Protein AF-A0A561SGJ7-F1 (afdb_monomer_lite)

Radius of gyration: 19.23 Å; chains: 1; bounding box: 46×43×52 Å

Secondary structure (DSSP, 8-state):
-HHHH-PPP--B--S--SHHHHHHHHHHHHHHT-PBPSEESSSS--SSGGGSHHHHTT----SEEEEETTS-EEEE-SS-HHHHHHHHHHHHHHTTS-EEEEPPPPPHHHHHHH-EETHHHHHHHHHHHHHHHHHTT-TTS--TTSS-EEEEEEEEEEEEEEPPSSS--EEEEEEEETTT--EEEEEESSSEEEEEETTEEEEETTSEEEEEETTT--EE-GGG--TT-EEEEEEEPPPHHHHT-HHHHTTTSGGGGT-----------

Sequence (269 aa):
MARHTGRKITAVTSFECGGDNGLLPLICAGQLNLPCLDADLAGRAVSRLDQFSLTAEGFPITPMLLILANGATMTIDGGEAHQVEELARAAITSGGGWAAVCFPPLDAGEVRAYALPGTLSRSIDLGSALAQALESRTVGAGVAESDIAVIAHGRIQDVTRHDSVGLSSNTTIFLKDVRTDAVIRIEAGDEYLIVLNDGEVIATVPDLICLVDIRTGQPIETVDARSGTDVALCRMPAHPWWLSSAKRLDFCSPRSYGIDLDPILMRTS

Structure (mmCIF, N/CA/C/O backbone):
data_AF-A0A561SGJ7-F1
#
_entry.id   AF-A0A561SGJ7-F1
#
loop_
_atom_site.group_PDB
_atom_site.id
_atom_site.type_symbol
_atom_site.label_atom_id
_atom_site.label_alt_id
_atom_site.label_comp_id
_atom_site.label_asym_id
_atom_site.label_entity_id
_atom_site.label_seq_id
_atom_site.pdbx_PDB_ins_code
_atom_site.Cartn_x
_atom_site.Cartn_y
_atom_site.Cartn_z
_atom_site.occupancy
_atom_site.B_iso_or_equiv
_atom_site.auth_seq_id
_atom_site.auth_comp_id
_atom_site.auth_asym_id
_atom_site.auth_atom_id
_atom_site.pdbx_PDB_model_num
ATOM 1 N N . MET A 1 1 ? -8.875 6.324 21.290 1.00 89.19 1 MET A N 1
ATOM 2 C CA . MET A 1 1 ? -9.913 5.363 20.865 1.00 89.19 1 MET A CA 1
ATOM 3 C C . MET A 1 1 ? -10.601 4.633 22.022 1.00 89.19 1 MET A C 1
ATOM 5 O O . MET A 1 1 ? -11.787 4.853 22.197 1.00 89.19 1 MET A O 1
ATOM 9 N N . ALA A 1 2 ? -9.904 3.859 22.869 1.00 90.50 2 ALA A N 1
ATOM 10 C CA . ALA A 1 2 ? -10.527 3.082 23.965 1.00 90.50 2 ALA A CA 1
ATOM 11 C C . ALA A 1 2 ? -11.517 3.871 24.853 1.00 90.50 2 ALA A C 1
ATOM 13 O O . ALA A 1 2 ? -12.621 3.413 25.121 1.00 90.50 2 ALA A O 1
ATOM 14 N N . ARG A 1 3 ? -11.146 5.095 25.267 1.00 89.12 3 ARG A N 1
ATOM 15 C CA . ARG A 1 3 ? -12.035 5.988 26.039 1.00 89.12 3 ARG A CA 1
ATOM 16 C C . ARG A 1 3 ? -13.280 6.435 25.265 1.00 89.12 3 ARG A C 1
ATOM 18 O O . ARG A 1 3 ? -14.310 6.648 25.880 1.00 89.12 3 ARG A O 1
ATOM 25 N N . HIS A 1 4 ? -13.161 6.612 23.951 1.00 87.19 4 HIS A N 1
ATOM 26 C CA . HIS A 1 4 ? -14.242 7.094 23.091 1.00 87.19 4 HIS A CA 1
ATOM 27 C C . HIS A 1 4 ? -15.265 5.986 22.810 1.00 87.19 4 HIS A C 1
ATOM 29 O O . HIS A 1 4 ? -16.461 6.229 22.861 1.00 87.19 4 HIS A O 1
ATOM 35 N N . THR A 1 5 ? -14.798 4.755 22.587 1.00 89.50 5 THR A N 1
ATOM 36 C CA . THR A 1 5 ? -15.660 3.607 22.263 1.00 89.50 5 THR A CA 1
ATOM 37 C C . THR A 1 5 ? -16.072 2.780 23.480 1.00 89.50 5 THR A C 1
ATOM 39 O O . THR A 1 5 ? -16.907 1.890 23.361 1.00 89.50 5 THR A O 1
ATOM 42 N N . GLY A 1 6 ? -15.449 2.999 24.642 1.00 92.06 6 GLY A N 1
ATOM 43 C CA . GLY A 1 6 ? -15.637 2.168 25.835 1.00 92.06 6 GLY A CA 1
ATOM 44 C C . GLY A 1 6 ? -15.088 0.741 25.694 1.00 92.06 6 GLY A C 1
ATOM 45 O O . GLY A 1 6 ? -15.294 -0.086 26.582 1.00 92.06 6 GLY A O 1
ATOM 46 N N . ARG A 1 7 ? -14.388 0.428 24.595 1.00 92.25 7 ARG A N 1
ATOM 47 C CA . ARG A 1 7 ? -13.859 -0.912 24.307 1.00 92.25 7 ARG A CA 1
ATOM 48 C C . ARG A 1 7 ? -12.431 -1.056 24.823 1.00 92.25 7 ARG A C 1
ATOM 50 O O . ARG A 1 7 ? -11.584 -0.181 24.630 1.00 92.25 7 ARG A O 1
ATOM 57 N N . LYS A 1 8 ? -12.147 -2.202 25.448 1.00 93.44 8 LYS A N 1
ATOM 58 C CA . LYS A 1 8 ? -10.785 -2.592 25.824 1.00 93.44 8 LYS A CA 1
ATOM 59 C C . LYS A 1 8 ? -10.019 -3.012 24.571 1.00 93.44 8 LYS A C 1
ATOM 61 O O . LYS A 1 8 ? -10.456 -3.907 23.857 1.00 93.44 8 LYS A O 1
ATOM 66 N N . ILE A 1 9 ? -8.869 -2.387 24.344 1.00 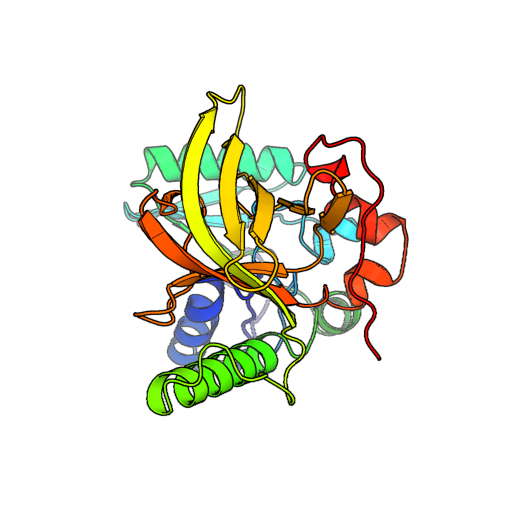95.25 9 ILE A N 1
ATOM 67 C CA . ILE A 1 9 ? -7.959 -2.737 23.250 1.00 95.25 9 ILE A CA 1
ATOM 68 C C . ILE A 1 9 ? -6.998 -3.818 23.745 1.00 95.25 9 ILE A C 1
ATOM 70 O O . ILE A 1 9 ? -6.427 -3.689 24.829 1.00 95.25 9 ILE A O 1
ATOM 74 N N . THR A 1 10 ? -6.859 -4.894 22.974 1.00 96.69 10 THR A N 1
ATOM 75 C CA . THR A 1 10 ? -6.022 -6.056 23.321 1.00 96.69 10 THR A CA 1
ATOM 76 C C . THR A 1 10 ? -4.907 -6.322 22.317 1.00 96.69 10 THR A C 1
ATOM 78 O O . THR A 1 10 ? -4.060 -7.162 22.593 1.00 96.69 10 THR A O 1
ATOM 81 N N . ALA A 1 11 ? -4.908 -5.635 21.174 1.00 96.44 11 ALA A N 1
ATOM 82 C CA . ALA A 1 11 ? -3.886 -5.705 20.136 1.00 96.44 11 ALA A CA 1
ATOM 83 C C . ALA A 1 11 ? -3.902 -4.414 19.303 1.00 96.44 11 ALA A C 1
ATOM 85 O O . ALA A 1 11 ? -4.897 -3.683 19.314 1.00 96.44 11 ALA A O 1
ATOM 86 N N . VAL A 1 12 ? -2.812 -4.153 18.586 1.00 95.69 12 VAL A N 1
ATOM 87 C CA . VAL A 1 12 ? -2.679 -3.067 17.603 1.00 95.69 12 VAL A CA 1
ATOM 88 C C . VAL A 1 12 ? -2.359 -3.693 16.246 1.00 95.69 12 VAL A C 1
ATOM 90 O O . VAL A 1 12 ? -1.769 -4.764 16.188 1.00 95.69 12 VAL A O 1
ATOM 93 N N . THR A 1 13 ? -2.774 -3.066 15.154 1.00 94.25 13 THR A N 1
ATOM 94 C CA . THR A 1 13 ? -2.487 -3.520 13.788 1.00 94.25 13 THR A CA 1
ATOM 95 C C . THR A 1 13 ? -2.326 -2.299 12.899 1.00 94.25 13 THR A C 1
ATOM 97 O O . THR A 1 13 ? -2.819 -1.223 13.258 1.00 94.25 13 THR A O 1
ATOM 100 N N . SER A 1 14 ? -1.647 -2.448 11.765 1.00 92.88 14 SER A N 1
ATOM 101 C CA . SER A 1 14 ? -1.629 -1.381 10.769 1.00 92.88 14 SER A CA 1
ATOM 102 C C . SER A 1 14 ? -2.910 -1.350 9.943 1.00 92.88 14 SER A C 1
ATOM 104 O O . SER A 1 14 ? -3.607 -2.356 9.834 1.00 92.88 14 SER A O 1
ATOM 106 N N . PHE A 1 15 ? -3.203 -0.207 9.328 1.00 92.75 15 PHE A N 1
ATOM 107 C CA . PHE A 1 15 ? -4.145 -0.152 8.210 1.00 92.75 15 PHE A CA 1
ATOM 108 C C . PHE A 1 15 ? -3.457 -0.456 6.868 1.00 92.75 15 PHE A C 1
ATOM 110 O O . PHE A 1 15 ? -4.095 -1.031 5.993 1.00 92.75 15 PHE A O 1
ATOM 117 N N . GLU A 1 16 ? -2.154 -0.191 6.733 1.00 92.38 16 GLU A N 1
ATOM 118 C CA . GLU A 1 16 ? -1.339 -0.558 5.564 1.00 92.38 16 GLU A CA 1
ATOM 119 C C . GLU A 1 16 ? 0.129 -0.847 5.935 1.00 92.38 16 GLU A C 1
ATOM 121 O O . GLU A 1 16 ? 0.629 -0.384 6.960 1.00 92.38 16 GLU A O 1
ATOM 126 N N . CYS A 1 17 ? 0.869 -1.562 5.090 1.00 86.00 17 CYS A N 1
ATOM 127 C CA . CYS A 1 17 ? 2.264 -1.928 5.362 1.00 86.00 17 CYS A CA 1
ATOM 128 C C . CYS A 1 17 ? 3.321 -0.952 4.798 1.00 86.00 17 CYS A C 1
ATOM 130 O O . CYS A 1 17 ? 4.500 -1.308 4.755 1.00 86.00 17 CYS A O 1
ATOM 132 N N . GLY A 1 18 ? 2.931 0.241 4.335 1.00 84.75 18 GLY A N 1
ATOM 133 C CA . GLY A 1 18 ? 3.826 1.223 3.706 1.00 84.75 18 GLY A CA 1
ATOM 134 C C . GLY A 1 18 ? 4.475 2.201 4.693 1.00 84.75 18 GLY A C 1
ATOM 135 O O . GLY A 1 18 ? 3.807 2.704 5.593 1.00 84.75 18 GLY A O 1
ATOM 136 N N . GLY A 1 19 ? 5.771 2.487 4.516 1.00 85.94 19 GLY A N 1
ATOM 137 C CA . GLY A 1 19 ? 6.493 3.570 5.203 1.00 85.94 19 GLY A CA 1
ATOM 138 C C . GLY A 1 19 ? 6.224 3.684 6.711 1.00 85.94 19 GLY A C 1
ATOM 139 O O . GLY A 1 19 ? 6.253 2.694 7.449 1.00 85.94 19 GLY A O 1
ATOM 140 N N . ASP A 1 20 ? 5.936 4.906 7.166 1.00 88.88 20 ASP A N 1
ATOM 141 C CA . ASP A 1 20 ? 5.624 5.199 8.570 1.00 88.88 20 ASP A CA 1
ATOM 142 C C . ASP A 1 20 ? 4.356 4.485 9.056 1.00 88.88 20 ASP A C 1
ATOM 144 O O . ASP A 1 20 ? 4.280 4.093 10.223 1.00 88.88 20 ASP A O 1
ATOM 148 N N . ASN A 1 21 ? 3.381 4.254 8.174 1.00 90.94 21 ASN A N 1
ATOM 149 C CA . ASN A 1 21 ? 2.133 3.582 8.531 1.00 90.94 21 ASN A CA 1
ATOM 150 C C . ASN A 1 21 ? 2.379 2.125 8.937 1.00 90.94 21 ASN A C 1
ATOM 152 O O . ASN A 1 21 ? 1.759 1.657 9.887 1.00 90.94 21 ASN A O 1
ATOM 156 N N . GLY A 1 22 ? 3.345 1.439 8.319 1.00 90.31 22 GLY A N 1
ATOM 157 C CA . GLY A 1 22 ? 3.768 0.101 8.744 1.00 90.31 22 GLY A CA 1
ATOM 158 C C . GLY A 1 22 ? 4.535 0.081 10.076 1.00 90.31 22 GLY A C 1
ATOM 159 O O . GLY A 1 22 ? 4.421 -0.875 10.846 1.00 90.31 22 GLY A O 1
ATOM 160 N N . LEU A 1 23 ? 5.298 1.136 10.385 1.00 91.88 23 LEU A N 1
ATOM 161 C CA . LEU A 1 23 ? 6.163 1.198 11.574 1.00 91.88 23 LEU A CA 1
ATOM 162 C C . LEU A 1 23 ? 5.445 1.699 12.836 1.00 91.88 23 LEU A C 1
ATOM 164 O O . LEU A 1 23 ? 5.690 1.194 13.936 1.00 91.88 23 LEU A O 1
ATOM 168 N N . LEU A 1 24 ? 4.550 2.680 12.705 1.00 93.44 24 LEU A N 1
ATOM 169 C CA . LEU A 1 24 ? 3.845 3.302 13.832 1.00 93.44 24 LEU A CA 1
ATOM 170 C C . LEU A 1 24 ? 3.076 2.300 14.720 1.00 93.44 24 LEU A C 1
ATOM 172 O O . LEU A 1 24 ? 3.164 2.422 15.947 1.00 93.44 24 LEU A O 1
ATOM 176 N N . PRO A 1 25 ? 2.375 1.282 14.182 1.00 93.81 25 PRO A N 1
ATOM 177 C CA . PRO A 1 25 ? 1.715 0.246 14.974 1.00 93.81 25 PRO A CA 1
ATOM 178 C C . PRO A 1 25 ? 2.670 -0.554 15.859 1.00 93.81 25 PRO A C 1
ATOM 180 O O . PRO A 1 25 ? 2.311 -0.859 16.994 1.00 93.81 25 PRO A O 1
ATOM 183 N N . LEU A 1 26 ? 3.892 -0.844 15.395 1.00 94.44 26 LEU A N 1
ATOM 184 C CA . LEU A 1 26 ? 4.907 -1.557 16.183 1.00 94.44 26 LEU A CA 1
ATOM 185 C C . LEU A 1 26 ? 5.369 -0.715 17.377 1.00 94.44 26 LEU A C 1
ATOM 187 O O . LEU A 1 26 ? 5.459 -1.213 18.502 1.00 94.44 26 LEU A O 1
ATOM 191 N N . ILE A 1 27 ? 5.602 0.580 17.148 1.00 95.06 27 ILE A N 1
ATOM 192 C CA . ILE A 1 27 ? 5.962 1.535 18.204 1.00 95.06 27 ILE A CA 1
ATOM 193 C C . ILE A 1 27 ? 4.810 1.659 19.210 1.00 95.06 27 ILE A C 1
ATOM 195 O O . ILE A 1 27 ? 5.026 1.574 20.421 1.00 95.06 27 ILE A O 1
ATOM 199 N N . CYS A 1 28 ? 3.580 1.813 18.715 1.00 94.62 28 CYS A N 1
ATOM 200 C CA . CYS A 1 28 ? 2.377 1.918 19.535 1.00 94.62 28 CYS A CA 1
ATOM 201 C C . CYS A 1 28 ? 2.160 0.659 20.389 1.00 94.62 28 CYS A C 1
ATOM 203 O O . CYS A 1 28 ? 1.937 0.761 21.596 1.00 94.62 28 CYS A O 1
ATOM 205 N N . ALA A 1 29 ? 2.289 -0.526 19.790 1.00 96.06 29 ALA A N 1
ATOM 206 C CA . ALA A 1 29 ? 2.202 -1.814 20.469 1.00 96.06 29 ALA A CA 1
ATOM 207 C C . ALA A 1 29 ? 3.236 -1.926 21.602 1.00 96.06 29 ALA A C 1
ATOM 209 O O . ALA A 1 29 ? 2.874 -2.258 22.733 1.00 96.06 29 ALA A O 1
ATOM 210 N N . GLY A 1 30 ? 4.494 -1.554 21.336 1.00 97.06 30 GLY A N 1
ATOM 211 C CA . GLY A 1 30 ? 5.559 -1.537 22.341 1.00 97.06 30 GLY A CA 1
ATOM 212 C C . GLY A 1 30 ? 5.277 -0.583 23.506 1.00 97.06 30 GLY A C 1
ATOM 213 O O . GLY A 1 30 ? 5.426 -0.963 24.666 1.00 97.06 30 GLY A O 1
ATOM 214 N N . GLN A 1 31 ? 4.802 0.634 23.224 1.00 96.56 31 GLN A N 1
ATOM 215 C CA . GLN A 1 31 ? 4.457 1.622 24.256 1.00 96.56 31 GLN A CA 1
ATOM 216 C C . GLN A 1 31 ? 3.254 1.206 25.110 1.00 96.56 31 GLN A C 1
ATOM 218 O O . GLN A 1 31 ? 3.213 1.494 26.306 1.00 96.56 31 GLN A O 1
ATOM 223 N N . LEU A 1 32 ? 2.270 0.539 24.505 1.00 95.31 32 LEU A N 1
ATOM 224 C CA . LEU A 1 32 ? 1.068 0.066 25.192 1.00 95.31 32 LEU A CA 1
ATOM 225 C C . LEU A 1 32 ? 1.250 -1.307 25.853 1.00 95.31 32 LEU A C 1
ATOM 227 O O . LEU A 1 32 ? 0.342 -1.755 26.555 1.00 95.31 32 LEU A O 1
ATOM 231 N N . ASN A 1 33 ? 2.395 -1.966 25.642 1.00 96.94 33 ASN A N 1
ATOM 232 C CA . ASN A 1 33 ? 2.635 -3.357 26.023 1.00 96.94 33 ASN A CA 1
ATOM 233 C C . ASN A 1 33 ? 1.523 -4.294 25.507 1.00 96.94 33 ASN A C 1
ATOM 235 O O . ASN A 1 33 ? 0.960 -5.107 26.245 1.00 96.94 33 ASN A O 1
ATOM 239 N N . LEU A 1 34 ? 1.172 -4.125 24.231 1.00 97.50 34 LEU A N 1
ATOM 240 C CA . LEU A 1 34 ? 0.184 -4.920 23.509 1.00 97.50 34 LEU A CA 1
ATOM 241 C C . LEU A 1 34 ? 0.857 -5.669 22.352 1.00 97.50 34 LEU A C 1
ATOM 243 O O . LEU A 1 34 ? 1.867 -5.201 21.832 1.00 97.50 34 LEU A O 1
ATOM 247 N N . PRO A 1 35 ? 0.307 -6.810 21.909 1.00 97.19 35 PRO A N 1
ATOM 248 C CA . PRO A 1 35 ? 0.754 -7.441 20.676 1.00 97.19 35 PRO A CA 1
ATOM 249 C C . PRO A 1 35 ? 0.432 -6.558 19.462 1.00 97.19 35 PRO A C 1
ATOM 251 O O . PRO A 1 35 ? -0.643 -5.952 19.392 1.00 97.19 35 PRO A O 1
ATOM 254 N N . CYS A 1 36 ? 1.349 -6.536 18.494 1.00 96.06 36 CYS A N 1
ATOM 255 C CA . CYS A 1 36 ? 1.068 -6.074 17.138 1.00 96.06 36 CYS A CA 1
ATOM 256 C C . CYS A 1 36 ? 0.643 -7.283 16.296 1.00 96.06 36 CYS A C 1
ATOM 258 O O . CYS A 1 36 ? 1.321 -8.312 16.327 1.00 96.06 36 CYS A O 1
ATOM 260 N N . LEU A 1 37 ? -0.484 -7.194 15.596 1.00 96.12 37 LEU A N 1
ATOM 261 C CA . LEU A 1 37 ? -0.937 -8.255 14.705 1.00 96.12 37 LEU A CA 1
ATOM 262 C C . LEU A 1 37 ? -0.106 -8.245 13.422 1.00 96.12 37 LEU A C 1
ATOM 264 O O . LEU A 1 37 ? 0.133 -7.189 12.846 1.00 96.12 37 LEU A O 1
ATOM 268 N N . ASP A 1 38 ? 0.279 -9.432 12.956 1.00 95.62 38 ASP A N 1
ATOM 269 C CA . ASP A 1 38 ? 0.833 -9.629 11.614 1.00 95.62 38 ASP A CA 1
ATOM 270 C C . ASP A 1 38 ? -0.293 -9.613 10.576 1.00 95.62 38 ASP A C 1
ATOM 272 O O . ASP A 1 38 ? -0.709 -10.646 10.044 1.00 95.62 38 ASP A O 1
ATOM 276 N N . ALA A 1 39 ? -0.863 -8.427 10.394 1.00 95.12 39 ALA A N 1
ATOM 277 C CA . ALA A 1 39 ? -1.892 -8.138 9.420 1.00 95.12 39 ALA A CA 1
ATOM 278 C C . ALA A 1 39 ? -2.007 -6.626 9.195 1.00 95.12 39 ALA A C 1
ATOM 280 O O . ALA A 1 39 ? -1.618 -5.809 10.036 1.00 95.12 39 ALA A O 1
ATOM 281 N N . ASP A 1 40 ? -2.641 -6.252 8.096 1.00 95.56 40 ASP A N 1
ATOM 282 C CA . ASP A 1 40 ? -3.169 -4.907 7.909 1.00 95.56 40 ASP A CA 1
ATOM 283 C C . ASP A 1 40 ? -4.503 -4.954 7.150 1.00 95.56 40 ASP A C 1
ATOM 285 O O . ASP A 1 40 ? -5.156 -6.000 7.102 1.00 95.56 40 ASP A O 1
ATOM 289 N N . LEU A 1 41 ? -4.952 -3.824 6.608 1.00 95.38 41 LEU A N 1
ATOM 290 C CA . LEU A 1 41 ? -6.215 -3.718 5.886 1.00 95.38 41 LEU A CA 1
ATOM 291 C C . LEU A 1 41 ? -6.025 -3.492 4.379 1.00 95.38 41 LEU A C 1
ATOM 293 O O . LEU A 1 41 ? -7.007 -3.247 3.692 1.00 95.38 41 LEU A O 1
ATOM 297 N N . ALA A 1 42 ? -4.810 -3.571 3.839 1.00 94.31 42 ALA A N 1
ATOM 298 C CA . ALA A 1 42 ? -4.531 -3.226 2.442 1.00 94.31 42 ALA A CA 1
ATOM 299 C C . ALA A 1 42 ? -3.567 -4.192 1.733 1.00 94.31 42 ALA A C 1
ATOM 301 O O . ALA A 1 42 ? -3.687 -4.418 0.532 1.00 94.31 42 ALA A O 1
ATOM 302 N N . GLY A 1 43 ? -2.612 -4.798 2.433 1.00 91.56 43 GLY A N 1
ATOM 303 C CA . GLY A 1 43 ? -1.567 -5.668 1.886 1.00 91.56 43 GLY A CA 1
ATOM 304 C C . GLY A 1 43 ? -0.550 -4.952 0.993 1.00 91.56 43 GLY A C 1
ATOM 305 O O . GLY A 1 43 ? 0.301 -5.600 0.378 1.00 91.56 43 GLY A O 1
ATOM 306 N N . ARG A 1 44 ? -0.665 -3.626 0.897 1.00 89.44 44 ARG A N 1
ATOM 307 C CA . ARG A 1 44 ? 0.180 -2.692 0.155 1.00 89.44 44 ARG A CA 1
ATOM 308 C C . ARG A 1 44 ? 0.029 -1.297 0.761 1.00 89.44 44 ARG A C 1
ATOM 310 O O . ARG A 1 44 ? -0.905 -1.079 1.529 1.00 89.44 44 ARG A O 1
ATOM 317 N N . ALA A 1 45 ? 0.916 -0.377 0.391 1.00 88.38 45 ALA A N 1
ATOM 318 C CA . ALA A 1 45 ? 0.612 1.046 0.522 1.00 88.38 45 ALA A CA 1
ATOM 319 C C . ALA A 1 45 ? -0.605 1.386 -0.356 1.00 88.38 45 ALA A C 1
ATOM 321 O O . ALA A 1 45 ? -0.797 0.730 -1.383 1.00 88.38 45 ALA A O 1
ATOM 322 N N . VAL A 1 46 ? -1.430 2.339 0.063 1.00 89.00 46 VAL A N 1
ATOM 323 C CA . VAL A 1 46 ? -2.599 2.833 -0.672 1.00 89.00 46 VAL A CA 1
ATOM 324 C C . VAL A 1 46 ? -2.744 4.341 -0.494 1.00 89.00 46 VAL A C 1
ATOM 326 O O . VAL A 1 46 ? -2.399 4.908 0.542 1.00 89.00 46 VAL A O 1
ATOM 329 N N . SER A 1 47 ? -3.290 5.018 -1.502 1.00 84.12 47 SER A N 1
ATOM 330 C CA . SE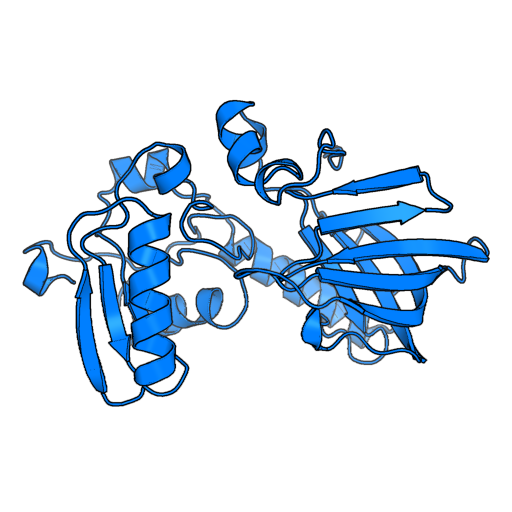R A 1 47 ? -3.422 6.482 -1.475 1.00 84.12 47 SER A CA 1
ATOM 331 C C . SER A 1 47 ? -4.700 6.968 -0.800 1.00 84.12 47 SER A C 1
ATOM 333 O O . SER A 1 47 ? -4.763 8.135 -0.401 1.00 84.12 47 SER A O 1
ATOM 335 N N . ARG A 1 48 ? -5.726 6.111 -0.706 1.00 90.56 48 ARG A N 1
ATOM 336 C CA . ARG A 1 48 ? -7.076 6.508 -0.291 1.00 90.56 48 ARG A CA 1
ATOM 337 C C . ARG A 1 48 ? -7.691 5.579 0.752 1.00 90.56 48 ARG A C 1
ATOM 339 O O . ARG A 1 48 ? -7.461 4.373 0.757 1.00 90.56 48 ARG A O 1
ATOM 346 N N . LEU A 1 49 ? -8.549 6.138 1.603 1.00 92.06 49 LEU A N 1
ATOM 347 C CA . LEU A 1 49 ? -9.214 5.414 2.694 1.00 92.06 49 LEU A CA 1
ATOM 348 C C . LEU A 1 49 ? -10.290 4.422 2.208 1.00 92.06 49 LEU A C 1
ATOM 350 O O . LEU A 1 49 ? -10.689 3.522 2.949 1.00 92.06 49 LEU A O 1
ATOM 354 N N . ASP A 1 50 ? -10.769 4.554 0.969 1.00 91.81 50 ASP A N 1
ATOM 355 C CA . ASP A 1 50 ? -11.669 3.580 0.334 1.00 91.81 50 ASP A CA 1
ATOM 356 C C . ASP A 1 50 ? -10.942 2.303 -0.131 1.00 91.81 50 ASP A C 1
ATOM 358 O O . ASP A 1 50 ? -11.595 1.333 -0.501 1.00 91.81 50 ASP A O 1
ATOM 362 N N . GLN A 1 51 ? -9.607 2.268 -0.061 1.00 93.81 51 GLN A N 1
ATOM 363 C CA . GLN A 1 51 ? -8.773 1.143 -0.498 1.00 93.81 51 GLN A CA 1
ATOM 364 C C . GLN A 1 51 ? -8.367 0.220 0.656 1.00 93.81 51 GLN A C 1
ATOM 366 O O . GLN A 1 51 ? -7.345 -0.464 0.595 1.00 93.81 51 GLN A O 1
ATOM 371 N N . PHE A 1 52 ? -9.180 0.174 1.710 1.00 94.69 52 PHE A N 1
ATOM 372 C CA . PHE A 1 52 ? -9.042 -0.800 2.782 1.00 94.69 52 PHE A CA 1
ATOM 373 C C . PHE A 1 52 ? -10.023 -1.953 2.575 1.00 94.69 52 PHE A C 1
ATOM 375 O O . PHE A 1 52 ? -11.135 -1.792 2.080 1.00 94.69 52 PHE A O 1
ATOM 382 N N . SER A 1 53 ? -9.643 -3.142 3.015 1.00 94.94 53 SER A N 1
ATOM 383 C CA . SER A 1 53 ? -10.476 -4.337 2.966 1.00 94.94 53 SER A CA 1
ATOM 384 C C . SER A 1 53 ? -11.801 -4.153 3.704 1.00 94.94 53 SER A C 1
ATOM 386 O O . SER A 1 53 ? -12.839 -4.633 3.254 1.00 94.94 53 SER A O 1
ATOM 388 N N . LEU A 1 54 ? -11.787 -3.398 4.807 1.00 92.62 54 LEU A N 1
ATOM 389 C CA . LEU A 1 54 ? -12.989 -3.018 5.546 1.00 92.62 54 LEU A CA 1
ATOM 390 C C . LEU A 1 54 ? -13.930 -2.156 4.704 1.00 92.62 54 LEU A C 1
ATOM 392 O O . LEU A 1 54 ? -15.116 -2.470 4.608 1.00 92.62 54 LEU A O 1
ATOM 396 N N . THR A 1 55 ? -13.419 -1.095 4.076 1.00 92.75 55 THR A N 1
ATOM 397 C CA . THR A 1 55 ? -14.244 -0.195 3.260 1.00 92.75 55 THR A CA 1
ATOM 398 C C . THR A 1 55 ? -14.768 -0.896 2.016 1.00 92.75 55 THR A C 1
ATOM 400 O O . THR A 1 55 ? -15.945 -0.746 1.689 1.00 92.75 55 THR A O 1
ATOM 403 N N . ALA A 1 56 ? -13.965 -1.768 1.404 1.00 92.62 56 ALA A N 1
ATOM 404 C CA . ALA A 1 56 ? -14.392 -2.622 0.299 1.00 92.62 56 ALA A CA 1
ATOM 405 C C . ALA A 1 56 ? -15.538 -3.592 0.674 1.00 92.62 56 ALA A C 1
ATOM 407 O O . ALA A 1 56 ? -16.352 -3.982 -0.176 1.00 92.62 56 ALA A O 1
ATOM 408 N N . GLU A 1 57 ? -15.661 -3.945 1.957 1.00 91.69 57 GLU A N 1
ATOM 409 C CA . GLU A 1 57 ? -16.770 -4.737 2.504 1.00 91.69 57 GLU A CA 1
ATOM 410 C C . GLU A 1 57 ? -17.901 -3.898 3.117 1.00 91.69 57 GLU A C 1
ATOM 412 O O . GLU A 1 57 ? -18.863 -4.447 3.653 1.00 91.69 57 GLU A O 1
ATOM 417 N N . GLY A 1 58 ? -17.845 -2.572 2.974 1.00 90.31 58 GLY A N 1
ATOM 418 C CA . GLY A 1 58 ? -18.880 -1.651 3.444 1.00 90.31 58 GLY A CA 1
ATOM 419 C C . GLY A 1 58 ? -18.831 -1.362 4.945 1.00 90.31 58 GLY A C 1
ATOM 420 O O . GLY A 1 58 ? -19.815 -0.872 5.499 1.00 90.31 58 GLY A O 1
ATOM 421 N N . PHE A 1 59 ? -17.715 -1.661 5.615 1.00 90.75 59 PHE A N 1
ATOM 422 C CA . PHE A 1 59 ? -17.519 -1.273 7.009 1.00 90.75 59 PHE A CA 1
ATOM 423 C C . PHE A 1 59 ? -17.159 0.213 7.111 1.00 90.75 59 PHE A C 1
ATOM 425 O O . PHE A 1 59 ? -16.369 0.718 6.307 1.00 90.75 59 PHE A O 1
ATOM 432 N N . PRO A 1 60 ? -17.702 0.924 8.113 1.00 90.12 60 PRO A N 1
ATOM 433 C CA . PRO A 1 60 ? -17.386 2.327 8.319 1.00 90.12 60 PRO A CA 1
ATOM 434 C C . PRO A 1 60 ? -15.948 2.499 8.821 1.00 90.12 60 PRO A C 1
ATOM 436 O O . PRO A 1 60 ? -15.466 1.735 9.658 1.00 90.12 60 PRO A O 1
ATOM 439 N N . ILE A 1 61 ? -15.294 3.577 8.384 1.00 92.62 61 ILE A N 1
ATOM 440 C CA . ILE A 1 61 ? -13.993 4.022 8.921 1.00 92.62 61 ILE A CA 1
ATOM 441 C C . ILE A 1 61 ? -14.140 5.024 10.070 1.00 92.62 61 ILE A C 1
ATOM 443 O O . ILE A 1 61 ? -13.154 5.578 10.550 1.00 92.62 61 ILE A O 1
ATOM 447 N N . THR A 1 62 ? -15.372 5.263 10.520 1.00 94.69 62 THR A N 1
ATOM 448 C CA . THR A 1 62 ? -15.712 6.213 11.582 1.00 94.69 62 THR A CA 1
ATOM 449 C C . THR A 1 62 ? -16.274 5.507 12.820 1.00 94.69 62 THR A C 1
ATOM 451 O O . THR A 1 62 ? -16.957 4.492 12.667 1.00 94.69 62 THR A O 1
ATOM 454 N N . PRO A 1 63 ? -16.032 6.022 14.041 1.00 94.44 63 PRO A N 1
ATOM 455 C CA . PRO A 1 63 ? -15.317 7.260 14.338 1.00 94.44 63 PRO A CA 1
ATOM 456 C C . PRO A 1 63 ? -13.815 7.166 14.037 1.00 94.44 63 PRO A C 1
ATOM 458 O O . PRO A 1 63 ? -13.135 6.236 14.473 1.00 94.44 63 PRO A O 1
ATOM 461 N N . MET A 1 64 ? -13.298 8.157 13.312 1.00 95.88 64 MET A N 1
ATOM 462 C CA . MET A 1 64 ? -11.876 8.318 13.034 1.00 95.88 64 MET A CA 1
ATOM 463 C C . MET A 1 64 ? -11.315 9.386 13.964 1.00 95.88 64 MET A C 1
ATOM 465 O O . MET A 1 64 ? -11.788 10.523 13.983 1.00 95.88 64 MET A O 1
ATOM 469 N N . LEU A 1 65 ? -10.300 9.026 14.745 1.00 95.94 65 LEU A N 1
ATOM 470 C CA . LEU A 1 65 ? -9.610 9.951 15.636 1.00 95.94 65 LEU A CA 1
ATOM 471 C C . LEU A 1 65 ? -8.290 10.386 15.001 1.00 95.94 65 LEU A C 1
ATOM 473 O O . LEU A 1 65 ? -7.501 9.532 14.606 1.00 95.94 65 LEU A O 1
ATOM 477 N N . LEU A 1 66 ? -8.035 11.691 14.961 1.00 95.75 66 LEU A N 1
ATOM 478 C CA . LEU A 1 66 ? -6.788 12.269 14.471 1.00 95.75 66 LEU A CA 1
ATOM 479 C C . LEU A 1 66 ? -6.118 13.083 15.571 1.00 95.75 66 LEU A C 1
ATOM 481 O O . LEU A 1 66 ? -6.781 13.847 16.274 1.00 95.75 66 LEU A O 1
ATOM 485 N N . ILE A 1 67 ? -4.801 12.956 15.684 1.00 95.62 67 ILE A N 1
ATOM 486 C CA . ILE A 1 67 ? -3.955 13.835 16.490 1.00 95.62 67 ILE A CA 1
ATOM 487 C C . ILE A 1 67 ? -3.011 14.547 15.528 1.00 95.62 67 ILE A C 1
ATOM 489 O O . ILE A 1 67 ? -2.140 13.917 14.932 1.00 95.62 67 ILE A O 1
ATOM 493 N N . LEU A 1 68 ? -3.226 15.848 15.357 1.00 96.81 68 LEU A N 1
ATOM 494 C CA . LEU A 1 68 ? -2.467 16.711 14.456 1.00 96.81 68 LEU A CA 1
ATOM 495 C C . LEU A 1 68 ? -1.081 17.027 15.038 1.00 96.81 68 LEU A C 1
ATOM 497 O O . LEU A 1 68 ? -0.891 17.015 16.256 1.00 96.81 68 LEU A O 1
ATOM 501 N N . ALA A 1 69 ? -0.130 17.382 14.173 1.00 94.94 69 ALA A N 1
ATOM 502 C CA . ALA A 1 69 ? 1.237 17.753 14.555 1.00 94.94 69 ALA A CA 1
ATOM 503 C C . ALA A 1 69 ? 1.310 18.874 15.609 1.00 94.94 69 ALA A C 1
ATOM 505 O O . ALA A 1 69 ? 2.176 18.868 16.481 1.00 94.94 69 ALA A O 1
ATOM 506 N N . ASN A 1 70 ? 0.380 19.829 15.552 1.00 94.69 70 ASN A N 1
ATOM 507 C CA . ASN A 1 70 ? 0.263 20.919 16.522 1.00 94.69 70 ASN A CA 1
ATOM 508 C C . ASN A 1 70 ? -0.366 20.503 17.874 1.00 94.69 70 ASN A C 1
ATOM 510 O O . ASN A 1 70 ? -0.585 21.355 18.735 1.00 94.69 70 ASN A O 1
ATOM 514 N N . GLY A 1 71 ? -0.680 19.217 18.059 1.00 94.12 71 GLY A N 1
ATOM 515 C CA . GLY A 1 71 ? -1.263 18.646 19.273 1.00 94.12 71 GLY A CA 1
ATOM 516 C C . GLY A 1 71 ? -2.793 18.681 19.338 1.00 94.12 71 GLY A C 1
ATOM 517 O O . GLY A 1 71 ? -3.373 18.117 20.269 1.00 94.12 71 GLY A O 1
ATOM 518 N N . ALA A 1 72 ? -3.475 19.307 18.373 1.00 94.88 72 ALA A N 1
ATOM 519 C CA . ALA A 1 72 ? -4.932 19.301 18.331 1.00 94.88 72 ALA A CA 1
ATOM 520 C C . ALA A 1 72 ? -5.466 17.888 18.051 1.00 94.88 72 ALA A C 1
ATOM 522 O O . ALA A 1 72 ? -4.947 17.157 17.211 1.00 94.88 72 ALA A O 1
ATOM 523 N N . THR A 1 73 ? -6.527 17.503 18.760 1.00 94.81 73 THR A N 1
ATOM 524 C CA . THR A 1 73 ? -7.220 16.227 18.547 1.00 94.81 73 THR A CA 1
ATOM 525 C C . THR A 1 73 ? -8.566 16.485 17.886 1.00 94.81 73 THR A C 1
ATOM 527 O O . THR A 1 73 ? -9.334 17.320 18.361 1.00 94.81 73 THR A O 1
ATOM 530 N N . MET A 1 74 ? -8.867 15.743 16.826 1.00 94.88 74 MET A N 1
ATOM 531 C CA . MET A 1 74 ? -10.137 15.795 16.108 1.00 94.88 74 MET A CA 1
ATOM 532 C C . MET A 1 74 ? -10.768 14.402 16.069 1.00 94.88 74 MET A C 1
ATOM 534 O O . MET A 1 74 ? -10.073 13.389 16.059 1.00 94.88 74 MET A O 1
ATOM 538 N N . THR A 1 75 ? -12.096 14.342 16.077 1.00 96.00 75 THR A N 1
ATOM 539 C CA . THR A 1 75 ? -12.852 13.112 15.815 1.00 96.00 75 THR A CA 1
ATOM 540 C C . THR A 1 75 ? -13.826 13.388 14.685 1.00 96.00 75 THR A C 1
ATOM 542 O O . THR A 1 75 ? -14.570 14.363 14.758 1.00 96.00 75 THR A O 1
ATOM 545 N N . ILE A 1 76 ? -13.799 12.549 13.655 1.00 96.00 76 ILE A N 1
ATOM 546 C CA . ILE A 1 76 ? -14.778 12.546 12.569 1.00 96.00 76 ILE A CA 1
ATOM 547 C C . ILE A 1 76 ? -15.677 11.336 12.794 1.00 96.00 76 ILE A C 1
ATOM 549 O O . ILE A 1 76 ? -15.179 10.213 12.863 1.00 96.00 76 ILE A O 1
ATOM 553 N N . ASP A 1 77 ? -16.978 11.564 12.951 1.00 94.69 77 ASP A N 1
ATOM 554 C CA . ASP A 1 77 ? -17.962 10.519 13.230 1.00 94.69 77 ASP A CA 1
ATOM 555 C C . ASP A 1 77 ? -19.090 10.569 12.191 1.00 94.69 77 ASP A C 1
ATOM 557 O O . ASP A 1 77 ? -19.792 11.576 12.076 1.00 94.69 77 ASP A O 1
ATOM 561 N N . GLY A 1 78 ? -19.221 9.496 11.409 1.00 92.75 78 GLY A N 1
ATOM 562 C CA . GLY A 1 78 ? -20.073 9.418 10.224 1.00 92.75 78 GLY A CA 1
ATOM 563 C C . GLY A 1 78 ? -19.451 9.996 8.945 1.00 92.75 78 GLY A C 1
ATOM 564 O O . GLY A 1 78 ? -18.420 10.669 8.964 1.00 92.75 78 GLY A O 1
ATOM 565 N N . GLY A 1 79 ? -20.125 9.731 7.824 1.00 92.81 79 GLY A N 1
ATOM 566 C CA . GLY A 1 79 ? -19.681 10.100 6.478 1.00 92.81 79 GLY A CA 1
ATOM 567 C C . GLY A 1 79 ? -19.081 8.926 5.706 1.00 92.81 79 GLY A C 1
ATOM 568 O O . GLY A 1 79 ? -18.616 7.943 6.283 1.00 92.81 79 GLY A O 1
ATOM 569 N N . GLU A 1 80 ? -19.109 9.042 4.383 1.00 92.25 80 GLU A N 1
ATOM 570 C CA . GLU A 1 80 ? -18.472 8.082 3.481 1.00 92.25 80 GLU A CA 1
ATOM 571 C C . GLU A 1 80 ? -16.947 8.262 3.483 1.00 92.25 80 GLU A C 1
ATOM 573 O O . GLU A 1 80 ? -16.443 9.352 3.766 1.00 92.25 80 GLU A O 1
ATOM 578 N N . ALA A 1 81 ? -16.201 7.215 3.112 1.00 92.75 81 ALA A N 1
ATOM 579 C CA . ALA A 1 81 ? -14.736 7.206 3.201 1.00 92.75 81 ALA A CA 1
ATOM 580 C C . ALA A 1 81 ? -14.068 8.418 2.521 1.00 92.75 81 ALA A C 1
ATOM 582 O O . ALA A 1 81 ? -13.181 9.036 3.107 1.00 92.75 81 ALA A O 1
ATOM 583 N N . HIS A 1 82 ? -14.550 8.815 1.337 1.00 91.81 82 HIS A N 1
ATOM 584 C CA . HIS A 1 82 ? -14.035 9.981 0.611 1.00 91.81 82 HIS A CA 1
ATOM 585 C C . HIS A 1 82 ? -14.270 11.306 1.358 1.00 91.81 82 HIS A C 1
ATOM 587 O O . HIS A 1 82 ? -13.380 12.147 1.416 1.00 91.81 82 HIS A O 1
ATOM 593 N N . GLN A 1 83 ? -15.434 11.483 1.992 1.00 94.81 83 GLN A N 1
ATOM 594 C CA . GLN A 1 83 ? -15.766 12.703 2.742 1.00 94.81 83 GLN A CA 1
ATOM 595 C C . GLN A 1 83 ? -14.911 12.811 4.004 1.00 94.81 83 GLN A C 1
ATOM 597 O O . GLN A 1 83 ? -14.413 13.881 4.355 1.00 94.81 83 GLN A O 1
ATOM 602 N N . VAL A 1 84 ? -14.737 11.680 4.689 1.00 96.06 84 VAL A N 1
ATOM 603 C CA . VAL A 1 84 ? -13.889 11.569 5.878 1.00 96.06 84 VAL A CA 1
ATOM 604 C C . VAL A 1 84 ? -12.433 11.871 5.519 1.00 96.06 84 VAL A C 1
ATOM 606 O O . VAL A 1 84 ? -11.762 12.591 6.259 1.00 96.06 84 VAL A O 1
ATOM 609 N N . GLU A 1 85 ? -11.960 11.379 4.373 1.00 94.81 85 GLU A N 1
ATOM 610 C CA . GLU A 1 85 ? -10.623 11.670 3.859 1.00 94.81 85 GLU A CA 1
ATOM 611 C C . GLU A 1 85 ? -10.432 13.158 3.536 1.00 94.81 85 GLU A C 1
ATOM 613 O O . GLU A 1 85 ? -9.455 13.756 3.987 1.00 94.81 85 GLU A O 1
ATOM 618 N N . GLU A 1 86 ? -11.363 13.782 2.811 1.00 94.81 86 GLU A N 1
ATOM 619 C CA . GLU A 1 86 ? -11.299 15.211 2.478 1.00 94.81 86 GLU A CA 1
ATOM 620 C C . GLU A 1 86 ? -11.199 16.085 3.739 1.00 94.81 86 GLU A C 1
ATOM 622 O O . GLU A 1 86 ? -10.334 16.963 3.838 1.00 94.81 86 GLU A O 1
ATOM 627 N N . LEU A 1 87 ? -12.034 15.802 4.745 1.00 96.00 87 LEU A N 1
ATOM 628 C CA . LEU A 1 87 ? -12.011 16.499 6.033 1.00 96.00 87 LEU A CA 1
ATOM 629 C C . LEU A 1 87 ? -10.696 16.270 6.791 1.00 96.00 87 LEU A C 1
ATOM 631 O O . LEU A 1 87 ? -10.126 17.211 7.351 1.00 96.00 87 LEU A O 1
ATOM 635 N N . ALA A 1 88 ? -10.197 15.033 6.804 1.00 95.94 88 ALA A N 1
ATOM 636 C CA . ALA A 1 88 ? -8.929 14.688 7.432 1.00 95.94 88 ALA A CA 1
ATOM 637 C C . ALA A 1 88 ? -7.752 15.421 6.790 1.00 95.94 88 ALA A C 1
ATOM 639 O O . ALA A 1 88 ? -6.956 16.032 7.503 1.00 95.94 88 ALA A O 1
ATOM 640 N N . ARG A 1 89 ? -7.663 15.416 5.456 1.00 94.38 89 ARG A N 1
ATOM 641 C CA . ARG A 1 89 ? -6.597 16.101 4.712 1.00 94.38 89 ARG A CA 1
ATOM 642 C C . ARG A 1 89 ? -6.618 17.603 4.976 1.00 94.38 89 ARG A C 1
ATOM 644 O O . ARG A 1 89 ? -5.577 18.165 5.307 1.00 94.38 89 ARG A O 1
ATOM 651 N N . ALA A 1 90 ? -7.791 18.238 4.943 1.00 94.75 90 ALA A N 1
ATOM 652 C CA . ALA A 1 90 ? -7.926 19.662 5.257 1.00 94.75 90 ALA A CA 1
ATOM 653 C C . ALA A 1 90 ? -7.421 20.005 6.675 1.00 94.75 90 ALA A C 1
ATOM 655 O O . ALA A 1 90 ? -6.719 21.005 6.880 1.00 94.75 90 ALA A O 1
ATOM 656 N N . ALA A 1 91 ? -7.737 19.153 7.655 1.00 95.44 91 ALA A N 1
ATOM 657 C CA . ALA A 1 91 ? -7.256 19.304 9.023 1.00 95.44 91 ALA A CA 1
ATOM 658 C C . ALA A 1 91 ? -5.741 19.077 9.144 1.00 95.44 91 ALA A C 1
ATOM 660 O O . ALA A 1 91 ? -5.075 19.839 9.840 1.00 95.44 91 ALA A O 1
ATOM 661 N N . ILE A 1 92 ? -5.182 18.084 8.445 1.00 95.62 92 ILE A N 1
ATOM 662 C CA . ILE A 1 92 ? -3.741 17.789 8.420 1.00 95.62 92 ILE A CA 1
ATOM 663 C C . ILE A 1 92 ? -2.952 18.962 7.835 1.00 95.62 92 ILE A C 1
ATOM 665 O O . ILE A 1 92 ? -1.988 19.422 8.452 1.00 95.62 92 ILE A O 1
ATOM 669 N N . THR A 1 93 ? -3.382 19.497 6.690 1.00 94.31 93 THR A N 1
ATOM 670 C CA . THR A 1 93 ? -2.736 20.649 6.046 1.00 94.31 93 THR A CA 1
ATOM 671 C C . THR A 1 93 ? -2.710 21.859 6.977 1.00 94.31 93 THR A C 1
ATOM 673 O O . THR A 1 93 ? -1.674 22.500 7.137 1.00 94.31 93 THR A O 1
ATOM 676 N N . SER A 1 94 ? -3.824 22.134 7.656 1.00 92.81 94 SER A N 1
ATOM 677 C CA . SER A 1 94 ? -3.925 23.244 8.614 1.00 92.81 94 SER A CA 1
ATOM 678 C C . SER A 1 94 ? -3.196 22.961 9.938 1.00 92.81 94 SER A C 1
ATOM 680 O O . SER A 1 94 ? -2.826 23.879 10.668 1.00 92.81 94 SER A O 1
ATOM 682 N N . GLY A 1 95 ? -3.014 21.682 10.264 1.00 92.50 95 GLY A N 1
ATOM 683 C CA . GLY A 1 95 ? -2.546 21.164 11.547 1.00 92.50 95 GLY A CA 1
ATOM 684 C C . GLY A 1 95 ? -1.042 20.949 11.669 1.00 92.50 95 GLY A C 1
ATOM 685 O O . GLY A 1 95 ? -0.601 20.471 12.714 1.00 92.50 95 GLY A O 1
ATOM 686 N N . GLY A 1 96 ? -0.266 21.287 10.635 1.00 91.25 96 GLY A N 1
ATOM 687 C CA . GLY A 1 96 ? 1.192 21.127 10.612 1.00 91.25 96 GLY A CA 1
ATOM 688 C C . GLY A 1 96 ? 1.707 20.002 9.709 1.00 91.25 96 GLY A C 1
ATOM 689 O O . GLY A 1 96 ? 2.848 19.580 9.868 1.00 91.25 96 GLY A O 1
ATOM 690 N N . GLY A 1 97 ? 0.892 19.525 8.763 1.00 92.19 97 GLY A N 1
ATOM 691 C CA . GLY A 1 97 ? 1.335 18.691 7.640 1.00 92.19 97 GLY A CA 1
ATOM 692 C C . GLY A 1 97 ? 1.348 17.183 7.889 1.00 92.19 97 GLY A C 1
ATOM 693 O O . GLY A 1 97 ? 1.511 16.432 6.935 1.00 92.19 97 GLY A O 1
ATOM 694 N N . TRP A 1 98 ? 1.125 16.724 9.122 1.00 93.38 98 TRP A N 1
ATOM 695 C CA . TRP A 1 98 ? 0.955 15.300 9.426 1.00 93.38 98 TRP A CA 1
ATOM 696 C C . TRP A 1 98 ? 0.001 15.080 10.610 1.00 93.38 98 TRP A C 1
ATOM 698 O O . TRP A 1 98 ? -0.281 16.004 11.384 1.00 93.38 98 TRP A O 1
ATOM 708 N N . ALA A 1 99 ? -0.499 13.850 10.747 1.00 95.19 99 ALA A N 1
ATOM 709 C CA . ALA A 1 99 ? -1.297 13.423 11.890 1.00 95.19 99 ALA A CA 1
ATOM 710 C C . ALA A 1 99 ? -1.144 11.927 12.174 1.00 95.19 99 ALA A C 1
ATOM 712 O O . ALA A 1 99 ? -0.986 11.128 11.256 1.00 95.19 99 ALA A O 1
ATOM 713 N N . ALA A 1 100 ? -1.274 11.549 13.444 1.00 94.44 100 ALA A N 1
ATOM 714 C CA . ALA A 1 100 ? -1.528 10.164 13.822 1.00 94.44 100 ALA A CA 1
ATOM 715 C C . ALA A 1 100 ? -3.034 9.889 13.745 1.00 94.44 100 ALA A C 1
ATOM 717 O O . ALA A 1 100 ? -3.832 10.654 14.296 1.00 94.44 100 ALA A O 1
ATOM 718 N N . VAL A 1 101 ? -3.422 8.793 13.093 1.00 94.38 101 VAL A N 1
ATOM 719 C CA . VAL A 1 101 ? -4.827 8.431 12.866 1.00 94.38 101 VAL A CA 1
ATOM 720 C C . VAL A 1 101 ? -5.145 7.092 13.522 1.00 94.38 101 VAL A C 1
ATOM 722 O O . VAL A 1 101 ? -4.312 6.192 13.587 1.00 94.38 101 VAL A O 1
ATOM 725 N N . CYS A 1 102 ? -6.362 6.961 14.042 1.00 93.69 102 CYS A N 1
ATOM 726 C CA . CYS A 1 102 ? -6.883 5.718 14.588 1.00 93.69 102 CYS A CA 1
ATOM 727 C C . CYS A 1 102 ? -8.322 5.502 14.116 1.00 93.69 102 CYS A C 1
ATOM 729 O O . CYS A 1 102 ? -9.183 6.362 14.318 1.00 93.69 102 CYS A O 1
ATOM 731 N N . PHE A 1 103 ? -8.558 4.337 13.520 1.00 93.75 103 PHE A N 1
ATOM 732 C CA . PHE A 1 103 ? -9.855 3.874 13.031 1.00 93.75 103 PHE A CA 1
ATOM 733 C C . PHE A 1 103 ? -10.646 3.134 14.124 1.00 93.75 103 PHE A C 1
ATOM 735 O O . PHE A 1 103 ? -10.090 2.827 15.191 1.00 93.75 103 PHE A O 1
ATOM 742 N N . PRO A 1 104 ? -11.940 2.844 13.896 1.00 93.12 104 PRO A N 1
ATOM 743 C CA . PRO A 1 104 ? -12.758 2.088 14.831 1.00 93.12 104 PRO A CA 1
ATOM 744 C C . PRO A 1 104 ? -12.095 0.766 15.233 1.00 93.12 104 PRO A C 1
ATOM 746 O O . PRO A 1 104 ? -11.523 0.076 14.389 1.00 93.12 104 PRO A O 1
ATOM 749 N N . PRO A 1 105 ? -12.153 0.385 16.520 1.00 93.69 105 PRO A N 1
ATOM 750 C CA . PRO A 1 105 ? -11.617 -0.893 16.951 1.00 93.69 105 PRO A CA 1
ATOM 751 C C . PRO A 1 105 ? -12.446 -2.033 16.359 1.00 93.69 105 PRO A C 1
ATOM 753 O O . PRO A 1 105 ? -13.675 -2.002 16.413 1.00 93.69 105 PRO A O 1
ATOM 756 N N . LEU A 1 106 ? -11.761 -3.068 15.890 1.00 93.56 106 LEU A N 1
ATOM 757 C CA . LEU A 1 106 ? -12.375 -4.288 15.380 1.00 93.56 106 LEU A CA 1
ATOM 758 C C . LEU A 1 106 ? -12.471 -5.341 16.489 1.00 93.56 106 LEU A C 1
ATOM 760 O O . LEU A 1 106 ? -11.634 -5.389 17.397 1.00 93.56 106 LEU A O 1
ATOM 764 N N . ASP A 1 107 ? -13.499 -6.182 16.448 1.00 93.62 107 ASP A N 1
ATOM 765 C CA . ASP A 1 107 ? -13.532 -7.425 17.213 1.00 93.62 107 ASP A CA 1
ATOM 766 C C . ASP A 1 107 ? -12.759 -8.556 16.511 1.00 93.62 107 ASP A C 1
ATOM 768 O O . ASP A 1 107 ? -12.312 -8.441 15.371 1.00 93.62 107 ASP A O 1
ATOM 772 N N . ALA A 1 108 ? -12.557 -9.672 17.213 1.00 92.88 108 ALA A N 1
ATOM 773 C CA . ALA A 1 108 ? -11.771 -10.787 16.687 1.00 92.88 108 ALA A CA 1
ATOM 774 C C . ALA A 1 108 ? -12.411 -11.473 15.462 1.00 92.88 108 ALA A C 1
ATOM 776 O O . ALA A 1 108 ? -11.697 -12.084 14.666 1.00 92.88 108 ALA A O 1
ATOM 777 N N . GLY A 1 109 ? -13.739 -11.413 15.326 1.00 93.75 109 GLY A N 1
ATOM 778 C CA . GLY A 1 109 ? -14.464 -11.915 14.163 1.00 93.75 109 GLY A CA 1
ATOM 779 C C . GLY A 1 109 ? -14.254 -11.013 12.951 1.00 93.75 109 GLY A C 1
ATOM 780 O O . GLY A 1 109 ? -13.920 -11.514 11.880 1.00 93.75 109 GLY A O 1
ATOM 781 N N . GLU A 1 110 ? -14.354 -9.698 13.142 1.00 93.56 110 GLU A N 1
ATOM 782 C CA . GLU A 1 110 ? -14.080 -8.682 12.120 1.00 93.56 110 GLU A CA 1
ATOM 783 C C . GLU A 1 110 ? -12.625 -8.753 11.639 1.00 93.56 110 GLU A C 1
ATOM 785 O O . GLU A 1 110 ? -12.377 -8.823 10.438 1.00 93.56 110 GLU A O 1
ATOM 790 N N . VAL A 1 111 ? -11.656 -8.846 12.557 1.00 93.88 111 VAL A N 1
ATOM 791 C CA . VAL A 1 111 ? -10.239 -9.038 12.198 1.00 93.88 111 VAL A CA 1
ATOM 792 C C . VAL A 1 111 ? -10.057 -10.303 11.358 1.00 93.88 111 VAL A C 1
ATOM 794 O O . VAL A 1 111 ? -9.395 -10.264 10.328 1.00 93.88 111 VAL A O 1
ATOM 797 N N . ARG A 1 112 ? -10.668 -11.427 11.754 1.00 91.94 112 ARG A N 1
ATOM 798 C CA . ARG A 1 112 ? -10.562 -12.694 11.010 1.00 91.94 112 ARG A CA 1
ATOM 799 C C . ARG A 1 112 ? -11.184 -12.619 9.615 1.00 91.94 112 ARG A C 1
ATOM 801 O O . ARG A 1 112 ? -10.731 -13.329 8.723 1.00 91.94 112 ARG A O 1
ATOM 808 N N . ALA A 1 113 ? -12.243 -11.834 9.454 1.00 90.06 113 ALA A N 1
ATOM 809 C CA . ALA A 1 113 ? -12.967 -11.722 8.196 1.00 90.06 113 ALA A CA 1
ATOM 810 C C . ALA A 1 113 ? -12.302 -10.746 7.214 1.00 90.06 113 ALA A C 1
ATOM 812 O O . ALA A 1 113 ? -12.342 -10.986 6.005 1.00 90.06 113 ALA A O 1
ATOM 813 N N . TYR A 1 114 ? -11.705 -9.664 7.723 1.00 90.38 114 TYR A N 1
ATOM 814 C CA . TYR A 1 114 ? -11.341 -8.513 6.896 1.00 90.38 114 TYR A CA 1
ATOM 815 C C . TYR A 1 114 ? -9.870 -8.116 6.960 1.00 90.38 114 TYR A C 1
ATOM 817 O O . TYR A 1 114 ? -9.401 -7.495 6.014 1.00 90.38 114 TYR A O 1
ATOM 825 N N . ALA A 1 115 ? -9.116 -8.461 8.005 1.00 94.19 115 ALA A N 1
ATOM 826 C CA . ALA A 1 115 ? -7.684 -8.174 8.006 1.00 94.19 115 ALA A CA 1
ATOM 827 C C . ALA A 1 115 ? -6.947 -9.108 7.033 1.00 94.19 115 ALA A C 1
ATOM 829 O O . ALA A 1 115 ? -7.295 -10.282 6.885 1.00 94.19 115 ALA A O 1
ATOM 830 N N . LEU A 1 116 ? -5.924 -8.580 6.369 1.00 95.50 116 LEU A N 1
ATOM 831 C CA . LEU A 1 116 ? -5.064 -9.302 5.442 1.00 95.50 116 LEU A CA 1
ATOM 832 C C . LEU A 1 116 ? -3.852 -9.807 6.236 1.00 95.50 116 LEU A C 1
ATOM 834 O O . LEU A 1 116 ? -3.030 -8.989 6.641 1.00 95.50 116 LEU A O 1
ATOM 838 N N . PRO A 1 117 ? -3.755 -11.116 6.535 1.00 94.44 117 PRO A N 1
ATOM 839 C CA . PRO A 1 117 ? -2.699 -11.648 7.389 1.00 94.44 117 PRO A CA 1
ATOM 840 C C . PRO A 1 117 ? -1.349 -11.736 6.667 1.00 94.44 117 PRO A C 1
ATOM 842 O O . PRO A 1 117 ? -1.293 -11.892 5.449 1.00 94.44 117 PRO A O 1
ATOM 845 N N . GLY A 1 118 ? -0.261 -11.730 7.436 1.00 92.81 118 GLY A N 1
ATOM 846 C CA . GLY A 1 118 ? 1.093 -11.991 6.938 1.00 92.81 118 GLY A CA 1
ATOM 847 C C . GLY A 1 118 ? 1.782 -10.788 6.297 1.00 92.81 118 GLY A C 1
ATOM 848 O O . GLY A 1 118 ? 2.843 -10.947 5.693 1.00 92.81 118 GLY A O 1
ATOM 849 N N . THR A 1 119 ? 1.199 -9.590 6.377 1.00 93.06 119 THR A N 1
ATOM 850 C CA . THR A 1 119 ? 1.735 -8.409 5.691 1.00 93.06 119 THR A CA 1
ATOM 851 C C . THR A 1 119 ? 2.987 -7.849 6.364 1.00 93.06 119 THR A C 1
ATOM 853 O O . THR A 1 119 ? 3.892 -7.408 5.658 1.00 93.06 119 THR A O 1
ATOM 856 N N . LEU A 1 120 ? 3.109 -7.932 7.698 1.00 92.12 120 LEU A N 1
ATOM 857 C CA . LEU A 1 120 ? 4.330 -7.529 8.404 1.00 92.12 120 LEU A CA 1
ATOM 858 C C . LEU A 1 120 ? 5.454 -8.529 8.150 1.00 92.12 120 LEU A C 1
ATOM 860 O O . LEU A 1 120 ? 6.564 -8.114 7.820 1.00 92.12 120 LEU A O 1
ATOM 864 N N . SER A 1 121 ? 5.165 -9.829 8.258 1.00 91.81 121 SER A N 1
ATOM 865 C CA . SER A 1 121 ? 6.145 -10.878 7.947 1.00 91.81 121 SER A CA 1
ATOM 866 C C . SER A 1 121 ? 6.649 -10.739 6.510 1.00 91.81 121 SER A C 1
ATOM 868 O O . SER A 1 121 ? 7.855 -10.682 6.287 1.00 91.81 121 SER A O 1
ATOM 870 N N . ARG A 1 122 ? 5.742 -10.528 5.545 1.00 89.31 122 ARG A N 1
ATOM 871 C CA . ARG A 1 122 ? 6.108 -10.271 4.147 1.00 89.31 122 ARG A CA 1
ATOM 872 C C . ARG A 1 122 ? 7.010 -9.044 3.992 1.00 89.31 122 ARG A C 1
ATOM 874 O O . ARG A 1 122 ? 7.998 -9.119 3.270 1.00 89.31 122 ARG A O 1
ATOM 881 N N . SER A 1 123 ? 6.718 -7.927 4.661 1.00 88.25 123 SER A N 1
ATOM 882 C CA . SER A 1 123 ? 7.588 -6.741 4.618 1.00 88.25 123 SER A CA 1
ATOM 883 C C . SER A 1 123 ? 8.980 -7.005 5.201 1.00 88.25 123 SER A C 1
ATOM 885 O O . SER A 1 123 ? 9.971 -6.511 4.661 1.00 88.25 123 SER A O 1
ATOM 887 N N . ILE A 1 124 ? 9.077 -7.806 6.268 1.00 88.69 124 ILE A N 1
ATOM 888 C CA . ILE A 1 124 ? 10.358 -8.212 6.870 1.00 88.69 124 ILE A CA 1
ATOM 889 C C . ILE A 1 124 ? 11.153 -9.096 5.903 1.00 88.69 124 ILE A C 1
ATOM 891 O O . ILE A 1 124 ? 12.351 -8.865 5.714 1.00 88.69 124 ILE A O 1
ATOM 895 N N . ASP A 1 125 ? 10.494 -10.066 5.270 1.00 87.00 125 ASP A N 1
ATOM 896 C CA . ASP A 1 125 ? 11.121 -10.990 4.324 1.00 87.00 125 ASP A CA 1
ATOM 897 C C . ASP A 1 125 ? 11.646 -10.240 3.093 1.00 87.00 125 ASP A C 1
ATOM 899 O O . ASP A 1 125 ? 12.809 -10.395 2.715 1.00 87.00 125 ASP A O 1
ATOM 903 N N . LEU A 1 126 ? 10.829 -9.345 2.521 1.00 82.62 126 LEU A N 1
ATOM 904 C CA . LEU A 1 126 ? 11.212 -8.497 1.388 1.00 82.62 126 LEU A CA 1
ATOM 905 C C . LEU A 1 126 ? 12.387 -7.576 1.738 1.00 82.62 126 LEU A C 1
ATOM 907 O O . LEU A 1 126 ? 13.354 -7.492 0.979 1.00 82.62 126 LEU A O 1
ATOM 911 N N . GLY A 1 127 ? 12.333 -6.909 2.895 1.00 82.69 127 GLY A N 1
ATOM 912 C CA . GLY A 1 127 ? 13.416 -6.044 3.364 1.00 82.69 127 GLY A CA 1
ATOM 913 C C . GLY A 1 127 ? 14.721 -6.812 3.596 1.00 82.69 127 GLY A C 1
ATOM 914 O O . GLY A 1 127 ? 15.794 -6.337 3.224 1.00 82.69 127 GLY A O 1
ATOM 915 N N . SER A 1 128 ? 14.632 -8.027 4.145 1.00 83.38 128 SER A N 1
ATOM 916 C CA . SER A 1 128 ? 15.786 -8.903 4.377 1.00 83.38 128 SER A CA 1
ATOM 917 C C . SER A 1 128 ? 16.410 -9.382 3.066 1.00 83.38 128 SER A C 1
ATOM 919 O O . SER A 1 128 ? 17.630 -9.324 2.910 1.00 83.38 128 SER A O 1
ATOM 921 N N . ALA A 1 129 ? 15.587 -9.803 2.103 1.00 78.12 129 ALA A N 1
ATOM 922 C CA . ALA A 1 129 ? 16.048 -10.213 0.780 1.00 78.12 129 ALA A CA 1
ATOM 923 C C . ALA A 1 129 ? 16.727 -9.055 0.027 1.00 78.12 129 ALA A C 1
ATOM 925 O O . ALA A 1 129 ? 17.793 -9.231 -0.567 1.00 78.12 129 ALA A O 1
ATOM 926 N N . LEU A 1 130 ? 16.155 -7.850 0.105 1.00 75.38 130 LEU A N 1
ATOM 927 C CA . LEU A 1 130 ? 16.735 -6.642 -0.480 1.00 75.38 130 LEU A CA 1
ATOM 928 C C . LEU A 1 130 ? 18.084 -6.288 0.161 1.00 75.38 130 LEU A C 1
ATOM 930 O O . LEU A 1 130 ? 19.049 -6.032 -0.558 1.00 75.38 130 LEU A O 1
ATOM 934 N N . ALA A 1 131 ? 18.185 -6.329 1.492 1.00 76.00 131 ALA A N 1
ATOM 935 C CA . ALA A 1 131 ? 19.441 -6.080 2.200 1.00 76.00 131 ALA A CA 1
ATOM 936 C C . ALA A 1 131 ? 20.551 -7.056 1.764 1.00 76.00 131 ALA A C 1
ATOM 938 O O . ALA A 1 131 ? 21.660 -6.628 1.441 1.00 76.00 131 ALA A O 1
ATOM 939 N N . GLN A 1 132 ? 20.239 -8.351 1.652 1.00 75.12 132 GLN A N 1
ATOM 940 C CA . GLN A 1 132 ? 21.187 -9.372 1.184 1.00 75.12 132 GLN A CA 1
ATOM 941 C C . GLN A 1 132 ? 21.613 -9.160 -0.282 1.00 75.12 132 GLN A C 1
ATOM 943 O O . GLN A 1 132 ? 22.794 -9.300 -0.628 1.00 75.12 132 GLN A O 1
ATOM 948 N N . ALA A 1 133 ? 20.676 -8.788 -1.160 1.00 69.00 133 ALA A N 1
ATOM 949 C CA . ALA A 1 133 ? 20.969 -8.485 -2.563 1.00 69.00 133 ALA A CA 1
ATOM 950 C C . ALA A 1 133 ? 21.899 -7.265 -2.709 1.00 69.00 133 ALA A C 1
ATOM 952 O O . ALA A 1 133 ? 22.788 -7.246 -3.568 1.00 69.00 133 ALA A O 1
ATOM 953 N N . LEU A 1 134 ? 21.736 -6.261 -1.840 1.00 65.94 134 LEU A N 1
ATOM 954 C CA . LEU A 1 134 ? 22.585 -5.070 -1.808 1.00 65.94 134 LEU A CA 1
ATOM 955 C C . LEU A 1 134 ? 23.996 -5.369 -1.312 1.00 65.94 134 LEU A C 1
ATOM 957 O O . LEU A 1 134 ? 24.966 -4.942 -1.943 1.00 65.94 134 LEU A O 1
ATOM 961 N N . GLU A 1 135 ? 24.127 -6.136 -0.229 1.00 67.88 135 GLU A N 1
ATOM 962 C CA . GLU A 1 135 ? 25.428 -6.548 0.311 1.00 67.88 135 GLU A CA 1
ATOM 963 C C . GLU A 1 135 ? 26.250 -7.339 -0.714 1.00 67.88 135 GLU A C 1
ATOM 965 O O . GLU A 1 135 ? 27.457 -7.133 -0.859 1.00 67.88 135 GLU A O 1
ATOM 970 N N . SER A 1 136 ? 25.587 -8.201 -1.484 1.00 66.25 136 SER 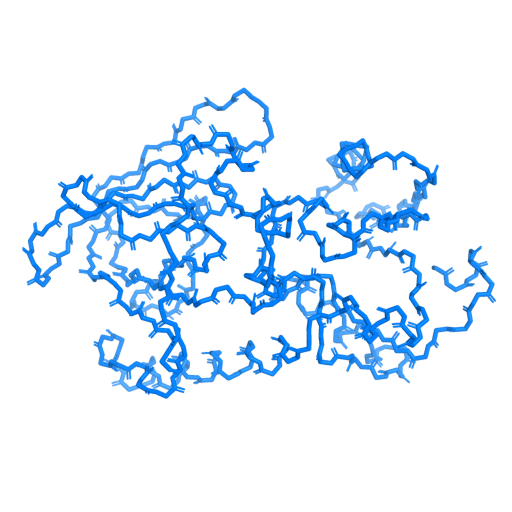A N 1
ATOM 971 C CA . SER A 1 136 ? 26.218 -9.026 -2.517 1.00 66.25 136 SER A CA 1
ATOM 972 C C . SER A 1 136 ? 26.417 -8.313 -3.865 1.00 66.25 136 SER A C 1
ATOM 974 O O . SER A 1 136 ? 27.002 -8.901 -4.775 1.00 66.25 136 SER A O 1
ATOM 976 N N . ARG A 1 137 ? 25.969 -7.052 -4.015 1.00 59.50 137 ARG A N 1
ATOM 977 C CA . ARG A 1 137 ? 25.939 -6.296 -5.290 1.00 59.50 137 ARG A CA 1
ATOM 978 C C . ARG A 1 137 ? 25.257 -7.056 -6.434 1.00 59.50 137 ARG A C 1
ATOM 980 O O . ARG A 1 137 ? 25.587 -6.855 -7.602 1.00 59.50 137 ARG A O 1
ATOM 987 N N . THR A 1 138 ? 24.302 -7.921 -6.107 1.00 56.97 138 THR A N 1
ATOM 988 C CA . THR A 1 138 ? 23.528 -8.702 -7.079 1.00 56.97 138 THR A CA 1
ATOM 989 C C . THR A 1 138 ? 22.136 -8.118 -7.292 1.00 56.97 138 THR A C 1
ATOM 991 O O . THR A 1 138 ? 21.182 -8.842 -7.565 1.00 56.97 138 THR A O 1
ATOM 994 N N . VAL A 1 139 ? 22.007 -6.788 -7.233 1.00 52.72 139 VAL A N 1
ATOM 995 C CA . VAL A 1 139 ? 20.782 -6.085 -7.636 1.00 52.72 139 VAL A CA 1
ATOM 996 C C . VAL A 1 139 ? 20.605 -6.276 -9.150 1.00 52.72 139 VAL A C 1
ATOM 998 O O . VAL A 1 139 ? 21.123 -5.517 -9.961 1.00 52.72 139 VAL A O 1
ATOM 1001 N N . GLY A 1 140 ? 19.975 -7.385 -9.534 1.00 48.62 140 GLY A N 1
ATOM 1002 C CA . GLY A 1 140 ? 19.853 -7.852 -10.917 1.00 48.62 140 GLY A CA 1
ATOM 1003 C C . GLY A 1 140 ? 19.826 -9.378 -11.063 1.00 48.62 140 GLY A C 1
ATOM 1004 O O . GLY A 1 140 ? 19.261 -9.876 -12.036 1.00 48.62 140 GLY A O 1
ATOM 1005 N N . ALA A 1 141 ? 20.365 -10.133 -10.098 1.00 41.00 141 ALA A N 1
ATOM 1006 C CA . ALA A 1 141 ? 20.265 -11.590 -10.072 1.00 41.00 141 ALA A CA 1
ATOM 1007 C C . ALA A 1 141 ? 19.181 -12.003 -9.073 1.00 41.00 141 ALA A C 1
ATOM 1009 O O . ALA A 1 141 ? 19.422 -12.058 -7.878 1.00 41.00 141 ALA A O 1
ATOM 1010 N N . GLY A 1 142 ? 17.983 -12.235 -9.614 1.00 44.19 142 GLY A N 1
ATOM 1011 C CA . GLY A 1 142 ? 16.884 -13.008 -9.037 1.00 44.19 142 GLY A CA 1
ATOM 1012 C C . GLY A 1 142 ? 16.763 -13.010 -7.519 1.00 44.19 142 GLY A C 1
ATOM 1013 O O . GLY A 1 142 ? 17.413 -13.803 -6.842 1.00 44.19 142 GLY A O 1
ATOM 1014 N N . VAL A 1 143 ? 15.778 -12.269 -7.014 1.00 46.38 143 VAL A N 1
ATOM 1015 C CA . VAL A 1 143 ? 15.151 -12.590 -5.732 1.00 46.38 143 VAL A CA 1
ATOM 1016 C C . VAL A 1 143 ? 14.309 -13.868 -5.906 1.00 46.38 143 VAL A C 1
ATOM 1018 O O . VAL A 1 143 ? 13.089 -13.846 -5.806 1.00 46.38 143 VAL A O 1
ATOM 1021 N N . ALA A 1 144 ? 14.966 -14.976 -6.265 1.00 43.81 144 ALA A N 1
ATOM 1022 C CA . ALA A 1 144 ? 14.365 -16.237 -6.705 1.00 43.81 144 ALA A CA 1
ATOM 1023 C C . ALA A 1 144 ? 13.531 -16.940 -5.618 1.00 43.81 144 ALA A C 1
ATOM 1025 O O . ALA A 1 144 ? 12.806 -17.880 -5.926 1.00 43.81 144 ALA A O 1
ATOM 1026 N N . GLU A 1 145 ? 13.625 -16.472 -4.372 1.00 47.66 145 GLU A N 1
ATOM 1027 C CA . GLU A 1 145 ? 12.847 -16.943 -3.222 1.00 47.66 145 GLU A CA 1
ATOM 1028 C C . GLU A 1 145 ? 11.753 -15.951 -2.783 1.00 47.66 145 GLU A C 1
ATOM 1030 O O . GLU A 1 145 ? 11.050 -16.214 -1.814 1.00 47.66 145 GLU A O 1
ATOM 1035 N N . SER A 1 146 ? 11.576 -14.824 -3.485 1.00 59.88 146 SER A N 1
ATOM 1036 C CA . SER A 1 146 ? 10.525 -13.846 -3.178 1.00 59.88 146 SER A CA 1
ATOM 1037 C C . SER A 1 146 ? 9.529 -13.709 -4.323 1.00 59.88 146 SER A C 1
ATOM 1039 O O . SER A 1 146 ? 9.880 -13.887 -5.489 1.00 59.88 146 SER A O 1
ATOM 1041 N N . ASP A 1 147 ? 8.325 -13.241 -4.009 1.00 76.44 147 ASP A N 1
ATOM 1042 C CA . ASP A 1 147 ? 7.320 -12.864 -5.005 1.00 76.44 147 ASP A CA 1
ATOM 1043 C C . ASP A 1 147 ? 7.695 -11.591 -5.815 1.00 76.44 147 ASP A C 1
ATOM 1045 O O . ASP A 1 147 ? 6.821 -10.953 -6.404 1.00 76.44 147 ASP A O 1
ATOM 1049 N N . ILE A 1 148 ? 8.969 -11.167 -5.833 1.00 83.00 148 ILE A N 1
ATOM 1050 C CA . ILE A 1 148 ? 9.453 -10.002 -6.586 1.00 83.00 148 ILE A CA 1
ATOM 1051 C C . ILE A 1 148 ? 9.914 -10.414 -7.988 1.00 83.00 148 ILE A C 1
ATOM 1053 O O . ILE A 1 148 ? 10.930 -11.087 -8.168 1.00 83.00 148 ILE A O 1
ATOM 1057 N N . ALA A 1 149 ? 9.242 -9.887 -9.008 1.00 85.94 149 ALA A N 1
ATOM 1058 C CA . ALA A 1 149 ? 9.702 -9.911 -10.390 1.00 85.94 149 ALA A CA 1
ATOM 1059 C C . ALA A 1 149 ? 10.377 -8.584 -10.771 1.00 85.94 149 ALA A C 1
ATOM 1061 O O . ALA A 1 149 ? 9.738 -7.533 -10.785 1.00 85.94 149 ALA A O 1
ATOM 1062 N N . VAL A 1 150 ? 11.655 -8.626 -11.158 1.00 88.00 150 VAL A N 1
ATOM 1063 C CA . VAL A 1 150 ? 12.319 -7.487 -11.818 1.00 88.00 150 VAL A CA 1
ATOM 1064 C C . VAL A 1 150 ? 11.920 -7.486 -13.294 1.00 88.00 150 VAL A C 1
ATOM 1066 O O . VAL A 1 150 ? 12.391 -8.322 -14.069 1.00 88.00 150 VAL A O 1
ATOM 1069 N N . ILE A 1 151 ? 11.039 -6.564 -13.678 1.00 92.12 151 ILE A N 1
ATOM 1070 C CA . ILE A 1 151 ? 10.450 -6.501 -15.025 1.00 92.12 151 ILE A CA 1
ATOM 1071 C C . ILE A 1 151 ? 11.222 -5.588 -15.984 1.00 92.12 151 ILE A C 1
ATOM 1073 O O . ILE A 1 151 ? 11.094 -5.752 -17.192 1.00 92.12 151 ILE A O 1
ATOM 1077 N N . ALA A 1 152 ? 12.053 -4.675 -15.472 1.00 93.19 152 ALA A N 1
ATOM 1078 C CA . ALA A 1 152 ? 13.007 -3.907 -16.273 1.00 93.19 152 ALA A CA 1
ATOM 1079 C C . ALA A 1 152 ? 14.204 -3.450 -15.427 1.00 93.19 152 ALA A C 1
ATOM 1081 O O . ALA A 1 152 ? 14.099 -3.306 -14.208 1.00 93.19 152 ALA A O 1
ATOM 1082 N N . HIS A 1 153 ? 15.339 -3.193 -16.075 1.00 92.38 153 HIS A N 1
ATOM 1083 C CA . HIS A 1 153 ? 16.508 -2.582 -15.446 1.00 92.38 153 HIS A CA 1
ATOM 1084 C C . HIS A 1 153 ? 17.032 -1.480 -16.359 1.00 92.38 153 HIS A C 1
ATOM 1086 O O . HIS A 1 153 ? 17.397 -1.747 -17.498 1.00 92.38 153 HIS A O 1
ATOM 1092 N N . GLY A 1 154 ? 17.065 -0.236 -15.899 1.00 93.69 154 GLY A N 1
ATOM 1093 C CA . GLY A 1 154 ? 17.269 0.877 -16.815 1.00 93.69 154 GLY A CA 1
ATOM 1094 C C . GLY A 1 154 ? 17.665 2.173 -16.151 1.00 93.69 154 GLY A C 1
ATOM 1095 O O . GLY A 1 154 ? 17.673 2.300 -14.933 1.00 93.69 154 GLY A O 1
ATOM 1096 N N . ARG A 1 155 ? 17.965 3.164 -16.983 1.00 95.31 155 ARG A N 1
ATOM 1097 C CA . ARG A 1 155 ? 18.136 4.546 -16.537 1.00 95.31 155 ARG A CA 1
ATOM 1098 C C . ARG A 1 155 ? 16.894 5.343 -16.886 1.00 95.31 155 ARG A C 1
ATOM 1100 O O . ARG A 1 155 ? 16.471 5.319 -18.048 1.00 95.31 155 ARG A O 1
ATOM 1107 N N . ILE A 1 156 ? 16.365 6.080 -15.911 1.00 97.88 156 ILE A N 1
ATOM 1108 C CA . ILE A 1 156 ? 15.286 7.042 -16.140 1.00 97.88 156 ILE A CA 1
ATOM 1109 C C . ILE A 1 156 ? 15.805 8.110 -17.106 1.00 97.88 156 ILE A C 1
ATOM 1111 O O . ILE A 1 156 ? 16.773 8.812 -16.813 1.00 97.88 156 ILE A O 1
ATOM 1115 N N . GLN A 1 157 ? 15.185 8.203 -18.276 1.00 98.06 157 GLN A N 1
ATOM 1116 C CA . GLN A 1 157 ? 15.520 9.179 -19.309 1.00 98.06 157 GLN A CA 1
ATOM 1117 C C . GLN A 1 157 ? 14.788 10.492 -19.062 1.00 98.06 157 GLN A C 1
ATOM 1119 O O . GLN A 1 157 ? 15.389 11.561 -19.151 1.00 98.06 157 GLN A O 1
ATOM 1124 N N . ASP A 1 158 ? 13.505 10.399 -18.721 1.00 97.62 158 ASP A N 1
ATOM 1125 C CA . ASP A 1 158 ? 12.649 11.558 -18.533 1.00 97.62 158 ASP A CA 1
ATOM 1126 C C . ASP A 1 158 ? 11.578 11.317 -17.467 1.00 97.62 158 ASP A C 1
ATOM 1128 O O . ASP A 1 158 ? 11.131 10.185 -17.259 1.00 97.62 158 ASP A O 1
ATOM 1132 N N . VAL A 1 159 ? 11.177 12.399 -16.800 1.00 97.25 159 VAL A N 1
ATOM 1133 C CA . VAL A 1 159 ? 10.084 12.419 -15.826 1.00 97.25 159 VAL A CA 1
ATOM 1134 C C . VAL A 1 159 ? 9.242 13.660 -16.080 1.00 97.25 159 VAL A C 1
ATOM 1136 O O . VAL A 1 159 ? 9.631 14.772 -15.719 1.00 97.25 159 VAL A O 1
ATOM 1139 N N . THR A 1 160 ? 8.060 13.460 -16.649 1.00 95.31 160 THR A N 1
ATOM 1140 C CA . THR A 1 160 ? 7.086 14.525 -16.872 1.00 95.31 160 THR A CA 1
ATOM 1141 C C . THR A 1 160 ? 6.037 14.484 -15.767 1.00 95.31 160 THR A C 1
ATOM 1143 O O . THR A 1 160 ? 5.352 13.479 -15.589 1.00 95.31 160 THR A O 1
ATOM 1146 N N . ARG A 1 161 ? 5.906 15.584 -15.022 1.00 91.88 161 ARG A N 1
ATOM 1147 C CA . ARG A 1 161 ? 4.850 15.779 -14.020 1.00 91.88 161 ARG A CA 1
ATOM 1148 C C . ARG A 1 161 ? 3.764 16.642 -14.642 1.00 91.88 161 ARG A C 1
ATOM 1150 O O . ARG A 1 161 ? 4.064 17.718 -15.155 1.00 91.88 161 ARG A O 1
ATOM 1157 N N . HIS A 1 162 ? 2.534 16.159 -14.613 1.00 85.25 162 HIS A N 1
ATOM 1158 C CA . HIS A 1 162 ? 1.377 16.854 -15.157 1.00 85.25 162 HIS A CA 1
ATOM 1159 C C . HIS A 1 162 ? 0.625 17.544 -14.026 1.00 85.25 162 HIS A C 1
ATOM 1161 O O . HIS A 1 162 ? 0.438 16.960 -12.956 1.00 85.25 162 HIS A O 1
ATOM 1167 N N . ASP A 1 163 ? 0.165 18.767 -14.282 1.00 69.88 163 ASP A N 1
ATOM 1168 C CA . ASP A 1 163 ? -0.769 19.442 -13.388 1.00 69.88 163 ASP A CA 1
ATOM 1169 C C . ASP A 1 163 ? -2.064 18.628 -13.344 1.00 69.88 163 ASP A C 1
ATOM 1171 O O . ASP A 1 163 ? -2.723 18.407 -14.365 1.00 69.88 163 ASP A O 1
ATOM 1175 N N . SER A 1 164 ? -2.427 18.150 -12.163 1.00 59.78 164 SER A N 1
ATOM 1176 C CA . SER A 1 164 ? -3.671 17.432 -11.952 1.00 59.78 164 SER A CA 1
ATOM 1177 C C . SER A 1 164 ? -4.767 18.366 -11.450 1.00 59.78 164 SER A C 1
ATOM 1179 O O . SER A 1 164 ? -4.540 19.299 -10.680 1.00 59.78 164 SER A O 1
ATOM 1181 N N . VAL A 1 165 ? -5.998 18.106 -11.892 1.00 46.41 165 VAL A N 1
ATOM 1182 C CA . VAL A 1 165 ? -7.203 18.696 -11.306 1.00 46.41 165 VAL A CA 1
ATOM 1183 C C . VAL A 1 165 ? -7.699 17.718 -10.241 1.00 46.41 165 VAL A C 1
ATOM 1185 O O . VAL A 1 165 ? -8.279 16.693 -10.585 1.00 46.41 165 VAL A O 1
ATOM 1188 N N . GLY A 1 166 ? -7.448 18.001 -8.959 1.00 52.25 166 GLY A N 1
ATOM 1189 C CA . GLY A 1 166 ? -7.869 17.147 -7.839 1.00 52.25 166 GLY A CA 1
ATOM 1190 C C . GLY A 1 166 ? -6.712 16.664 -6.958 1.00 52.25 166 GLY A C 1
ATOM 1191 O O . GLY A 1 166 ? -5.714 17.362 -6.812 1.00 52.25 166 GLY A O 1
ATOM 1192 N N . LEU A 1 167 ? -6.884 15.497 -6.324 1.00 45.97 167 LEU A N 1
ATOM 1193 C CA . LEU A 1 167 ? -6.019 14.991 -5.245 1.00 45.97 167 LEU A CA 1
ATOM 1194 C C . LEU A 1 167 ? -4.881 14.053 -5.689 1.00 45.97 167 LEU A C 1
ATOM 1196 O O . LEU A 1 167 ? -4.013 13.793 -4.868 1.00 45.97 167 LEU A O 1
ATOM 1200 N N . SER A 1 168 ? -4.846 13.558 -6.933 1.00 55.22 168 SER A N 1
ATOM 1201 C CA . SER A 1 168 ? -3.763 12.675 -7.400 1.00 55.22 168 SER A CA 1
ATOM 1202 C C . SER A 1 168 ? -2.779 13.438 -8.274 1.00 55.22 168 SER A C 1
ATOM 1204 O O . SER A 1 168 ? -3.190 14.072 -9.242 1.00 55.22 168 SER A O 1
ATOM 1206 N N . SER A 1 169 ? -1.480 13.376 -7.986 1.00 62.09 169 SER A N 1
ATOM 1207 C CA . SER A 1 169 ? -0.470 13.770 -8.979 1.00 62.09 169 SER A CA 1
ATOM 1208 C C . SER A 1 169 ? -0.555 12.838 -10.199 1.00 62.09 169 SER A C 1
ATOM 1210 O O . SER A 1 169 ? -0.987 11.702 -10.056 1.00 62.09 169 SER A O 1
ATOM 1212 N N . ASN A 1 170 ? -0.194 13.300 -11.400 1.00 85.00 170 ASN A N 1
ATOM 1213 C CA . ASN A 1 170 ? -0.040 12.430 -12.571 1.00 85.00 170 ASN A CA 1
ATOM 1214 C C . ASN A 1 170 ? 1.390 12.596 -13.085 1.00 85.00 170 ASN A C 1
ATOM 1216 O O . ASN A 1 170 ? 1.785 13.682 -13.504 1.00 85.00 170 ASN A O 1
ATOM 1220 N N . THR A 1 171 ? 2.178 11.532 -13.038 1.00 92.75 171 THR A N 1
ATOM 1221 C CA . THR A 1 171 ? 3.584 11.520 -13.436 1.00 92.75 171 THR A CA 1
ATOM 1222 C C . THR A 1 171 ? 3.804 10.430 -14.470 1.00 92.75 171 THR A C 1
ATOM 1224 O O . THR A 1 171 ? 3.506 9.263 -14.230 1.00 92.75 171 THR A O 1
ATOM 1227 N N . THR A 1 172 ? 4.386 10.810 -15.602 1.00 96.06 172 THR A N 1
ATOM 1228 C CA . THR A 1 172 ? 4.846 9.876 -16.625 1.00 96.06 172 THR A CA 1
ATOM 1229 C C . THR A 1 172 ? 6.364 9.765 -16.549 1.00 96.06 172 THR A C 1
ATOM 1231 O O . THR A 1 172 ? 7.077 10.767 -16.638 1.00 96.06 172 THR A O 1
ATOM 1234 N N . ILE A 1 173 ? 6.869 8.543 -16.399 1.00 97.94 173 ILE A N 1
ATOM 1235 C CA . ILE A 1 173 ? 8.302 8.245 -16.296 1.00 97.94 173 ILE A CA 1
ATOM 1236 C C . ILE A 1 173 ? 8.705 7.389 -17.490 1.00 97.94 173 ILE A C 1
ATOM 1238 O O . ILE A 1 173 ? 8.069 6.374 -17.770 1.00 97.94 173 ILE A O 1
ATOM 1242 N N . PHE A 1 174 ? 9.789 7.766 -18.161 1.00 98.12 174 PHE A N 1
ATOM 1243 C CA . PHE A 1 174 ? 10.393 6.967 -19.220 1.00 98.12 174 PHE A CA 1
ATOM 1244 C C . PHE A 1 174 ? 11.732 6.420 -18.753 1.00 98.12 174 PHE A C 1
ATOM 1246 O O . PHE A 1 174 ? 12.611 7.178 -18.341 1.00 98.12 174 PHE A O 1
ATOM 1253 N N . LEU A 1 175 ? 11.920 5.109 -18.866 1.00 96.06 175 LEU A N 1
ATOM 1254 C CA . LEU A 1 175 ? 13.211 4.460 -18.676 1.00 96.06 175 LEU A CA 1
ATOM 1255 C C . LEU A 1 175 ? 13.570 3.645 -19.915 1.00 96.06 175 LEU A C 1
ATOM 1257 O O . LEU A 1 175 ? 12.704 3.136 -20.624 1.00 96.06 175 LEU A O 1
ATOM 1261 N N . LYS A 1 176 ? 14.871 3.534 -20.173 1.00 96.31 176 LYS A N 1
ATOM 1262 C CA . LYS A 1 176 ? 15.401 2.680 -21.234 1.00 96.31 176 LYS A CA 1
ATOM 1263 C C . LYS A 1 176 ? 15.970 1.410 -20.611 1.00 96.31 176 LYS A C 1
ATOM 1265 O O . LYS A 1 176 ? 16.903 1.511 -19.810 1.00 96.31 176 LYS A O 1
ATOM 1270 N N . ASP A 1 177 ? 15.391 0.255 -20.937 1.00 94.31 177 ASP A N 1
ATOM 1271 C CA . ASP A 1 177 ? 15.841 -1.036 -20.410 1.00 94.31 177 ASP A CA 1
ATOM 1272 C C . ASP A 1 177 ? 17.184 -1.419 -21.042 1.00 94.31 177 ASP A C 1
ATOM 1274 O O . ASP A 1 177 ? 17.310 -1.543 -22.259 1.00 94.31 177 ASP A O 1
ATOM 1278 N N . VAL A 1 178 ? 18.205 -1.630 -20.215 1.00 92.56 178 VAL A N 1
ATOM 1279 C CA . VAL A 1 178 ? 19.553 -1.976 -20.684 1.00 92.56 178 VAL A CA 1
ATOM 1280 C C . VAL A 1 178 ? 19.641 -3.397 -21.236 1.00 92.56 178 VAL A C 1
ATOM 1282 O O . VAL A 1 178 ? 20.612 -3.720 -21.916 1.00 92.56 178 VAL A O 1
ATOM 1285 N N . ARG A 1 179 ? 18.675 -4.270 -20.918 1.00 90.25 179 ARG A N 1
ATOM 1286 C CA . ARG A 1 179 ? 18.684 -5.675 -21.353 1.00 90.25 179 ARG A CA 1
ATOM 1287 C C . ARG A 1 179 ? 18.088 -5.861 -22.741 1.00 90.25 179 ARG A C 1
ATOM 1289 O O . ARG A 1 179 ? 18.546 -6.724 -23.483 1.00 90.25 179 ARG A O 1
ATOM 1296 N N . THR A 1 180 ? 17.045 -5.100 -23.050 1.00 93.81 180 THR A N 1
ATOM 1297 C CA . THR A 1 180 ? 16.223 -5.279 -24.255 1.00 93.81 180 THR A CA 1
ATOM 1298 C C . THR A 1 180 ? 16.291 -4.091 -25.212 1.00 93.81 180 THR A C 1
ATOM 1300 O O . THR A 1 180 ? 15.832 -4.209 -26.341 1.00 93.81 180 THR A O 1
ATOM 1303 N N . ASP A 1 181 ? 16.882 -2.969 -24.785 1.00 94.38 181 ASP A N 1
ATOM 1304 C CA . ASP A 1 181 ? 16.834 -1.657 -25.451 1.00 94.38 181 ASP A CA 1
ATOM 1305 C C . ASP A 1 181 ? 15.424 -1.038 -25.532 1.00 94.38 181 ASP A C 1
ATOM 1307 O O . ASP A 1 181 ? 15.274 0.065 -26.063 1.00 94.38 181 ASP A O 1
ATOM 1311 N N . ALA A 1 182 ? 14.414 -1.707 -24.965 1.00 96.38 182 ALA A N 1
ATOM 1312 C CA . ALA A 1 182 ? 13.025 -1.283 -25.004 1.00 96.38 182 ALA A CA 1
ATOM 1313 C C . ALA A 1 182 ? 12.780 -0.002 -24.199 1.00 96.38 182 ALA A C 1
ATOM 1315 O O . ALA A 1 182 ? 13.465 0.303 -23.208 1.00 96.3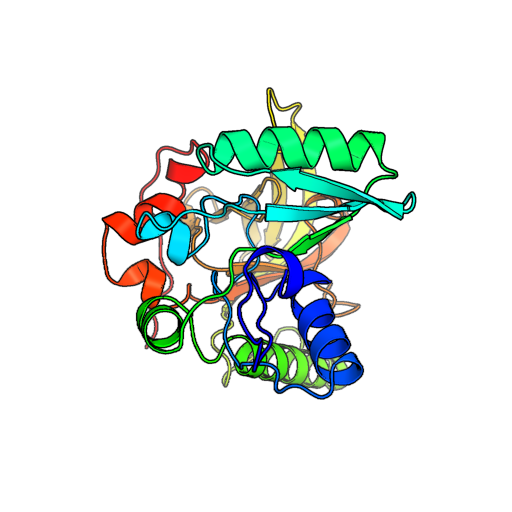8 182 ALA A O 1
ATOM 1316 N N . VAL A 1 183 ? 11.762 0.746 -24.617 1.00 97.94 183 VAL A N 1
ATOM 1317 C CA . VAL A 1 183 ? 11.275 1.922 -23.905 1.00 97.94 183 VAL A CA 1
ATOM 1318 C C . VAL A 1 183 ? 10.189 1.485 -22.941 1.00 97.94 183 VAL A C 1
ATOM 1320 O O . VAL A 1 183 ? 9.101 1.061 -23.332 1.00 97.94 183 VAL A O 1
ATOM 1323 N N . ILE A 1 184 ? 10.470 1.650 -21.656 1.00 98.44 184 ILE A N 1
ATOM 1324 C CA . ILE A 1 184 ? 9.497 1.411 -20.605 1.00 98.44 184 ILE A CA 1
ATOM 1325 C C . ILE A 1 184 ? 8.893 2.750 -20.195 1.00 98.44 184 ILE A C 1
ATOM 1327 O O . ILE A 1 184 ? 9.605 3.701 -19.859 1.00 98.44 184 ILE A O 1
ATOM 1331 N N . ARG A 1 185 ? 7.565 2.813 -20.211 1.00 98.00 185 ARG A N 1
ATOM 1332 C CA . ARG A 1 185 ? 6.780 3.964 -19.766 1.00 98.00 185 ARG A CA 1
ATOM 1333 C C . ARG A 1 185 ? 6.009 3.571 -18.517 1.00 98.00 185 ARG A C 1
ATOM 1335 O O . ARG A 1 185 ? 5.345 2.540 -18.508 1.00 98.00 185 ARG A O 1
ATOM 1342 N N . ILE A 1 186 ? 6.082 4.394 -17.483 1.00 97.69 186 ILE A N 1
ATOM 1343 C CA . ILE A 1 186 ? 5.364 4.184 -16.230 1.00 97.69 186 ILE A CA 1
ATOM 1344 C C . ILE A 1 186 ? 4.418 5.359 -16.030 1.00 97.69 186 ILE A C 1
ATOM 1346 O O . ILE A 1 186 ? 4.853 6.509 -16.081 1.00 97.69 186 ILE A O 1
ATOM 1350 N N . GLU A 1 187 ? 3.144 5.061 -15.799 1.00 95.69 187 GLU A N 1
ATOM 1351 C CA . GLU A 1 187 ? 2.170 6.038 -15.318 1.00 95.69 187 GLU A CA 1
ATOM 1352 C C . GLU A 1 187 ? 2.019 5.884 -13.814 1.00 95.69 187 GLU A C 1
ATOM 1354 O O . GLU A 1 187 ? 1.785 4.782 -13.309 1.00 95.69 187 GLU A O 1
ATOM 1359 N N . ALA A 1 188 ? 2.170 6.991 -13.104 1.00 93.88 188 ALA A N 1
ATOM 1360 C CA . ALA A 1 188 ? 2.132 7.046 -11.657 1.00 93.88 188 ALA A CA 1
ATOM 1361 C C . ALA A 1 188 ? 1.281 8.225 -11.189 1.00 93.88 188 ALA A C 1
ATOM 1363 O O . ALA A 1 188 ? 1.201 9.246 -11.868 1.00 93.88 188 ALA A O 1
ATOM 1364 N N . GLY A 1 189 ? 0.697 8.096 -10.006 1.00 89.94 189 GLY A N 1
ATOM 1365 C CA . GLY A 1 189 ? 0.256 9.237 -9.221 1.00 89.94 189 GLY A CA 1
ATOM 1366 C C . GLY A 1 189 ? 0.945 9.254 -7.874 1.00 89.94 189 GLY A C 1
ATOM 1367 O O . GLY A 1 189 ? 2.174 9.290 -7.812 1.00 89.94 189 GLY A O 1
ATOM 1368 N N . ASP A 1 190 ? 0.170 9.153 -6.801 1.00 87.12 190 ASP A N 1
ATOM 1369 C CA . ASP A 1 190 ? 0.716 8.910 -5.460 1.00 87.12 190 ASP A CA 1
ATOM 1370 C C . ASP A 1 190 ? 1.362 7.511 -5.363 1.00 87.12 190 ASP A C 1
ATOM 1372 O O . ASP A 1 190 ? 2.161 7.246 -4.474 1.00 87.12 190 ASP A O 1
ATOM 1376 N N . GLU A 1 191 ? 1.060 6.630 -6.322 1.00 89.75 191 GLU A N 1
ATOM 1377 C CA . GLU A 1 191 ? 1.624 5.289 -6.474 1.00 89.75 191 GLU A CA 1
ATOM 1378 C C . GLU A 1 191 ? 1.965 5.012 -7.944 1.00 89.75 191 GLU A C 1
ATOM 1380 O O . GLU A 1 191 ? 1.406 5.634 -8.848 1.00 89.75 191 GLU A O 1
ATOM 1385 N N . TYR A 1 192 ? 2.843 4.045 -8.219 1.00 94.56 192 TYR A N 1
ATOM 1386 C CA . TYR A 1 192 ? 3.061 3.551 -9.582 1.00 94.56 192 TYR A CA 1
ATOM 1387 C C . TYR A 1 192 ? 1.865 2.697 -10.029 1.00 94.56 192 TYR A C 1
ATOM 1389 O O . TYR A 1 192 ? 1.569 1.673 -9.411 1.00 94.56 192 TYR A O 1
ATOM 1397 N N . LEU A 1 193 ? 1.179 3.109 -11.099 1.00 94.94 193 LEU A N 1
ATOM 1398 C CA . LEU A 1 193 ? -0.120 2.551 -11.488 1.00 94.94 193 LEU A CA 1
ATOM 1399 C C . LEU A 1 193 ? -0.023 1.554 -12.641 1.00 94.94 193 LEU A C 1
ATOM 1401 O O . LEU A 1 193 ? -0.651 0.497 -12.592 1.00 94.94 193 LEU A O 1
ATOM 1405 N N . ILE A 1 194 ? 0.715 1.901 -13.700 1.00 96.44 194 ILE A N 1
ATOM 1406 C CA . ILE A 1 194 ? 0.769 1.129 -14.952 1.00 96.44 194 ILE A CA 1
ATOM 1407 C C . ILE A 1 194 ? 2.185 1.148 -15.514 1.00 96.44 194 ILE A C 1
ATOM 1409 O O . ILE A 1 194 ? 2.848 2.182 -15.500 1.00 96.44 194 ILE A O 1
ATOM 1413 N N . VAL A 1 195 ? 2.617 0.016 -16.068 1.00 98.06 195 VAL A N 1
ATOM 1414 C CA . VAL A 1 195 ? 3.876 -0.126 -16.804 1.00 98.06 195 VAL A CA 1
ATOM 1415 C C . VAL A 1 195 ? 3.589 -0.596 -18.222 1.00 98.06 195 VAL A C 1
ATOM 1417 O O . VAL A 1 195 ? 2.922 -1.613 -18.426 1.00 98.06 195 VAL A O 1
ATOM 1420 N N . LEU A 1 196 ? 4.153 0.115 -19.193 1.00 98.00 196 LEU A N 1
ATOM 1421 C CA . LEU A 1 196 ? 4.140 -0.238 -20.602 1.00 98.00 196 LEU A CA 1
ATOM 1422 C C . LEU A 1 196 ? 5.560 -0.552 -21.078 1.00 98.00 196 LEU A C 1
ATOM 1424 O O . LEU A 1 196 ? 6.494 0.161 -20.717 1.00 98.00 196 LEU A O 1
ATOM 1428 N N . ASN A 1 197 ? 5.703 -1.572 -21.917 1.00 97.62 197 ASN A N 1
ATOM 1429 C CA . ASN A 1 197 ? 6.932 -1.946 -22.607 1.00 97.62 197 ASN A CA 1
ATOM 1430 C C . ASN A 1 197 ? 6.718 -1.802 -24.118 1.00 97.62 197 ASN A C 1
ATOM 1432 O O . ASN A 1 197 ? 5.868 -2.490 -24.675 1.00 97.62 197 ASN A O 1
ATOM 1436 N N . ASP A 1 198 ? 7.400 -0.843 -24.752 1.00 97.44 198 ASP A N 1
ATOM 1437 C CA . ASP A 1 198 ? 7.212 -0.482 -26.167 1.00 97.44 198 ASP A CA 1
ATOM 1438 C C . ASP A 1 198 ? 5.729 -0.283 -26.562 1.00 97.44 198 ASP A C 1
ATOM 1440 O O . ASP A 1 198 ? 5.298 -0.551 -27.683 1.00 97.44 198 ASP A O 1
ATOM 1444 N N . GLY A 1 199 ? 4.931 0.229 -25.618 1.00 95.31 199 GLY A N 1
ATOM 1445 C CA . GLY A 1 199 ? 3.500 0.498 -25.784 1.00 95.31 199 GLY A CA 1
ATOM 1446 C C . GLY A 1 199 ? 2.562 -0.640 -25.366 1.00 95.31 199 GLY A C 1
ATOM 1447 O O . GLY A 1 199 ? 1.361 -0.403 -25.260 1.00 95.31 199 GLY A O 1
ATOM 1448 N N . GLU A 1 200 ? 3.071 -1.836 -25.067 1.00 97.06 200 GLU A N 1
ATOM 1449 C CA . GLU A 1 200 ? 2.278 -2.941 -24.519 1.00 97.06 200 GLU A CA 1
ATOM 1450 C C . GLU A 1 200 ? 2.180 -2.831 -22.994 1.00 97.06 200 GLU A C 1
ATOM 1452 O O . GLU A 1 200 ? 3.195 -2.728 -22.311 1.00 97.06 200 GLU A O 1
ATOM 1457 N N . VAL A 1 201 ? 0.969 -2.871 -22.430 1.00 97.06 201 VAL A N 1
ATOM 1458 C CA . VAL A 1 201 ? 0.786 -2.879 -20.971 1.00 97.06 201 VAL A CA 1
ATOM 1459 C C . VAL A 1 201 ? 1.240 -4.223 -20.403 1.00 97.06 201 VAL A C 1
ATOM 1461 O O . VAL A 1 201 ? 0.635 -5.254 -20.685 1.00 97.06 201 VAL A O 1
ATOM 1464 N N . ILE A 1 202 ? 2.256 -4.202 -19.541 1.00 96.25 202 ILE A N 1
ATOM 1465 C CA . ILE A 1 202 ? 2.824 -5.417 -18.940 1.00 96.25 202 ILE A CA 1
ATOM 1466 C C . ILE A 1 202 ? 2.516 -5.565 -17.448 1.00 96.25 202 ILE A C 1
ATOM 1468 O O . ILE A 1 202 ? 2.574 -6.681 -16.929 1.00 96.25 202 ILE A O 1
ATOM 1472 N N . ALA A 1 203 ? 2.184 -4.480 -16.744 1.00 96.75 203 ALA A N 1
ATOM 1473 C CA . ALA A 1 203 ? 1.822 -4.514 -15.328 1.00 96.75 203 ALA A CA 1
ATOM 1474 C C . ALA A 1 203 ? 0.869 -3.376 -14.964 1.00 96.75 203 ALA A C 1
ATOM 1476 O O . ALA A 1 203 ? 0.994 -2.269 -15.491 1.00 96.75 203 ALA A O 1
ATOM 1477 N N . THR A 1 204 ? -0.043 -3.641 -14.032 1.00 96.44 204 THR A N 1
ATOM 1478 C CA . THR A 1 204 ? -0.935 -2.633 -13.455 1.00 96.44 204 THR A CA 1
ATOM 1479 C C . THR A 1 204 ? -1.131 -2.867 -11.959 1.00 96.44 204 THR A C 1
ATOM 1481 O O . THR A 1 204 ? -0.951 -3.984 -11.476 1.00 96.44 204 THR A O 1
ATOM 1484 N N . VAL A 1 205 ? -1.614 -1.853 -11.241 1.00 94.31 205 VAL A N 1
ATOM 1485 C CA . VAL A 1 205 ? -2.323 -2.052 -9.964 1.00 94.31 205 VAL A CA 1
ATOM 1486 C C . VAL A 1 205 ? -3.452 -3.093 -10.116 1.00 94.31 205 VAL A C 1
ATOM 1488 O O . VAL A 1 205 ? -3.995 -3.247 -11.221 1.00 94.31 205 VAL A O 1
ATOM 1491 N N . PRO A 1 206 ? -3.805 -3.846 -9.054 1.00 93.38 206 PRO A N 1
ATOM 1492 C CA . PRO A 1 206 ? -3.334 -3.727 -7.668 1.00 93.38 206 PRO A CA 1
ATOM 1493 C C . PRO A 1 206 ? -1.979 -4.363 -7.355 1.00 93.38 206 PRO A C 1
ATOM 1495 O O . PRO A 1 206 ? -1.549 -4.294 -6.198 1.00 93.38 206 PRO A O 1
ATOM 1498 N N . ASP A 1 207 ? -1.295 -4.965 -8.332 1.00 94.12 207 ASP A N 1
ATOM 1499 C CA . ASP A 1 207 ? 0.076 -5.413 -8.096 1.00 94.12 207 ASP A CA 1
ATOM 1500 C C . ASP A 1 207 ? 0.934 -4.243 -7.611 1.00 94.12 207 ASP A C 1
ATOM 1502 O O . ASP A 1 207 ? 0.756 -3.081 -7.996 1.00 94.12 207 ASP A O 1
ATOM 1506 N N . LEU A 1 208 ? 1.863 -4.548 -6.715 1.00 92.06 208 LEU A N 1
ATOM 1507 C CA . LEU A 1 208 ? 2.814 -3.568 -6.220 1.00 92.06 208 LEU A CA 1
ATOM 1508 C C . LEU A 1 208 ? 3.858 -3.334 -7.306 1.00 92.06 208 LEU A C 1
ATOM 1510 O O . LEU A 1 208 ? 4.602 -4.250 -7.652 1.00 92.06 208 LEU A O 1
ATOM 1514 N N . ILE A 1 209 ? 3.919 -2.111 -7.821 1.00 94.06 209 ILE A N 1
ATOM 1515 C CA . ILE A 1 209 ? 4.951 -1.654 -8.749 1.00 94.06 209 ILE A CA 1
ATOM 1516 C C . ILE A 1 209 ? 5.881 -0.731 -7.964 1.00 94.06 209 ILE A C 1
ATOM 1518 O O . ILE A 1 209 ? 5.417 0.163 -7.261 1.00 94.06 209 ILE A O 1
ATOM 1522 N N . CYS A 1 210 ? 7.187 -0.959 -8.057 1.00 92.44 210 CYS A N 1
ATOM 1523 C CA . CYS A 1 210 ? 8.181 -0.209 -7.296 1.00 92.44 210 CYS A CA 1
ATOM 1524 C C . CYS A 1 210 ? 9.421 0.058 -8.150 1.00 92.44 210 CYS A C 1
ATOM 1526 O O . CYS A 1 210 ? 9.926 -0.845 -8.819 1.00 92.44 210 CYS A O 1
ATOM 1528 N N . LEU A 1 211 ? 9.925 1.291 -8.105 1.00 94.50 211 LEU A N 1
ATOM 1529 C CA . LEU A 1 211 ? 11.262 1.620 -8.588 1.00 94.50 211 LEU A CA 1
ATOM 1530 C C . LEU A 1 211 ? 12.250 1.516 -7.432 1.00 94.50 211 LEU A C 1
ATOM 1532 O O . LEU A 1 211 ? 12.014 2.076 -6.369 1.00 94.50 211 LEU A O 1
ATOM 1536 N N . VAL A 1 212 ? 13.370 0.839 -7.657 1.00 91.75 212 VAL A N 1
ATOM 1537 C CA . VAL A 1 212 ? 14.460 0.717 -6.685 1.00 91.75 212 VAL A CA 1
ATOM 1538 C C . VAL A 1 212 ? 15.712 1.338 -7.284 1.00 91.75 212 VAL A C 1
ATOM 1540 O O . VAL A 1 212 ? 16.125 0.949 -8.376 1.00 91.75 212 VAL A O 1
ATOM 1543 N N . ASP A 1 213 ? 16.327 2.287 -6.581 1.00 91.50 213 ASP A N 1
ATOM 1544 C CA . ASP A 1 213 ? 17.639 2.821 -6.954 1.00 91.50 213 ASP A CA 1
ATOM 1545 C C . ASP A 1 213 ? 18.674 1.698 -6.824 1.00 91.50 213 ASP A C 1
ATOM 1547 O O . ASP A 1 213 ? 18.899 1.174 -5.736 1.00 91.50 213 ASP A O 1
ATOM 1551 N N . ILE A 1 214 ? 19.331 1.313 -7.918 1.00 85.94 214 ILE A N 1
ATOM 1552 C CA . ILE A 1 214 ? 20.241 0.153 -7.898 1.00 85.94 214 ILE A CA 1
ATOM 1553 C C . ILE A 1 214 ? 21.529 0.401 -7.108 1.00 85.94 214 ILE A C 1
ATOM 1555 O O . ILE A 1 214 ? 22.250 -0.540 -6.781 1.00 85.94 214 ILE A O 1
ATOM 1559 N N . ARG A 1 215 ? 21.864 1.666 -6.837 1.00 83.62 215 ARG A N 1
ATOM 1560 C CA . ARG A 1 215 ? 23.079 2.049 -6.114 1.00 83.62 215 ARG A CA 1
ATOM 1561 C C . ARG A 1 215 ? 22.867 2.001 -4.613 1.00 83.62 215 ARG A C 1
ATOM 1563 O O . ARG A 1 215 ? 23.797 1.657 -3.888 1.00 83.62 215 ARG A O 1
ATOM 1570 N N . THR A 1 216 ? 21.687 2.410 -4.157 1.00 85.38 216 THR A N 1
ATOM 1571 C CA . THR A 1 216 ? 21.353 2.491 -2.726 1.00 85.38 216 THR A CA 1
ATOM 1572 C C . THR A 1 216 ? 20.472 1.336 -2.265 1.00 85.38 216 THR A C 1
ATOM 1574 O O . THR A 1 216 ? 20.426 1.039 -1.073 1.00 85.38 216 THR A O 1
ATOM 1577 N N . GLY A 1 217 ? 19.769 0.701 -3.202 1.00 81.56 217 GLY A N 1
ATOM 1578 C CA . GLY A 1 217 ? 18.731 -0.284 -2.947 1.00 81.56 217 GLY A CA 1
ATOM 1579 C C . GLY A 1 217 ? 17.473 0.272 -2.320 1.00 81.56 217 GLY A C 1
ATOM 1580 O O . GLY A 1 217 ? 16.642 -0.507 -1.875 1.00 81.56 217 GLY A O 1
ATOM 1581 N N . GLN A 1 218 ? 17.339 1.591 -2.229 1.00 86.69 218 GLN A N 1
ATOM 1582 C CA . GLN A 1 218 ? 16.159 2.198 -1.639 1.00 86.69 218 GLN A CA 1
ATOM 1583 C C . GLN A 1 218 ? 15.025 2.252 -2.667 1.00 86.69 218 GLN A C 1
ATOM 1585 O O . GLN A 1 218 ? 15.288 2.526 -3.846 1.00 86.69 218 GLN A O 1
ATOM 1590 N N . PRO A 1 219 ? 13.771 2.010 -2.244 1.00 89.38 219 PRO A N 1
ATOM 1591 C CA . PRO A 1 219 ? 12.622 2.320 -3.076 1.00 89.38 219 PRO A CA 1
ATOM 1592 C C . PRO A 1 219 ? 12.589 3.826 -3.373 1.00 89.38 219 PRO A C 1
ATOM 1594 O O . PRO A 1 219 ? 12.987 4.649 -2.549 1.00 89.38 219 PRO A O 1
ATOM 1597 N N . ILE A 1 220 ? 12.136 4.179 -4.570 1.00 93.19 220 ILE A N 1
ATOM 1598 C CA . ILE A 1 220 ? 11.995 5.555 -5.038 1.00 93.19 220 ILE A CA 1
ATOM 1599 C C . ILE A 1 220 ? 10.511 5.892 -5.024 1.00 93.19 220 ILE A C 1
ATOM 1601 O O . ILE A 1 220 ? 9.733 5.281 -5.758 1.00 93.19 220 ILE A O 1
ATOM 1605 N N . GLU A 1 221 ? 10.131 6.890 -4.236 1.00 92.19 221 GLU A N 1
ATOM 1606 C CA . GLU A 1 221 ? 8.783 7.454 -4.268 1.00 92.19 221 GLU A CA 1
ATOM 1607 C C . GLU A 1 221 ? 8.509 8.131 -5.615 1.00 92.19 221 GLU A C 1
ATOM 1609 O O . GLU A 1 221 ? 9.419 8.657 -6.264 1.00 92.19 221 GLU A O 1
ATOM 1614 N N . THR A 1 222 ? 7.247 8.168 -6.045 1.00 92.31 222 THR A N 1
ATOM 1615 C CA . THR A 1 222 ? 6.872 8.749 -7.350 1.00 92.31 222 THR A CA 1
ATOM 1616 C C . THR A 1 222 ? 7.334 10.206 -7.479 1.00 92.31 222 THR A C 1
ATOM 1618 O O . THR A 1 222 ? 7.828 10.631 -8.528 1.00 92.31 222 THR A O 1
ATOM 1621 N N . VAL A 1 223 ? 7.268 10.959 -6.376 1.00 90.62 223 VAL A N 1
ATOM 1622 C CA . VAL A 1 223 ? 7.724 12.352 -6.278 1.00 90.62 223 VAL A CA 1
ATOM 1623 C C . VAL A 1 223 ? 9.243 12.501 -6.378 1.00 90.62 223 VAL A C 1
ATOM 1625 O O . VAL A 1 223 ? 9.713 13.530 -6.872 1.00 90.62 223 VAL A O 1
ATOM 1628 N N . ASP A 1 224 ? 10.003 11.474 -6.001 1.00 94.31 224 ASP A N 1
ATOM 1629 C CA . ASP A 1 224 ? 11.468 11.464 -5.987 1.00 94.31 224 ASP A CA 1
ATOM 1630 C C . ASP A 1 224 ? 12.092 10.902 -7.267 1.00 94.31 224 ASP A C 1
ATOM 1632 O O . ASP A 1 224 ? 13.308 11.007 -7.459 1.00 94.31 224 ASP A O 1
ATOM 1636 N N . ALA A 1 225 ? 11.280 10.377 -8.189 1.00 95.56 225 ALA A N 1
ATOM 1637 C CA . ALA A 1 225 ? 11.739 9.936 -9.499 1.00 95.56 225 ALA A CA 1
ATOM 1638 C C . ALA A 1 225 ? 12.400 11.089 -10.280 1.00 95.56 225 ALA A C 1
ATOM 1640 O O . ALA A 1 225 ? 11.828 12.175 -10.464 1.00 95.56 225 ALA A O 1
ATOM 1641 N N . ARG A 1 226 ? 13.630 10.854 -10.755 1.00 96.00 226 ARG A N 1
ATOM 1642 C CA . ARG A 1 226 ? 14.471 11.850 -11.440 1.00 96.00 226 ARG A CA 1
ATOM 1643 C C . ARG A 1 226 ? 15.187 11.242 -12.641 1.00 96.00 226 ARG A C 1
ATOM 1645 O O . ARG A 1 226 ? 15.670 10.114 -12.582 1.00 96.00 226 ARG A O 1
ATOM 1652 N N . SER A 1 227 ? 15.309 12.028 -13.707 1.00 97.44 227 SER A N 1
ATOM 1653 C CA . SER A 1 227 ? 16.126 11.670 -14.866 1.00 97.44 227 SER A CA 1
ATOM 1654 C C . SER A 1 227 ? 17.586 11.462 -14.467 1.00 97.44 227 SER A C 1
ATOM 1656 O O . SER A 1 227 ? 18.144 12.207 -13.661 1.00 97.44 227 SER A O 1
ATOM 1658 N N . GLY A 1 228 ? 18.216 10.453 -15.061 1.00 95.75 228 GLY A N 1
ATOM 1659 C CA . GLY A 1 228 ? 19.597 10.066 -14.792 1.00 95.75 228 GLY A CA 1
ATOM 1660 C C . GLY A 1 228 ? 19.771 9.029 -13.681 1.00 95.75 228 GLY A C 1
ATOM 1661 O O . GLY A 1 228 ? 20.881 8.515 -13.541 1.00 95.75 228 GLY A O 1
ATOM 1662 N N . THR A 1 229 ? 18.718 8.691 -12.933 1.00 95.50 229 THR A N 1
ATOM 1663 C CA . THR A 1 229 ? 18.770 7.640 -11.908 1.00 95.50 229 THR A CA 1
ATOM 1664 C C . THR A 1 229 ? 18.751 6.256 -12.556 1.00 95.50 229 THR A C 1
ATOM 1666 O O . THR A 1 229 ? 17.918 5.981 -13.423 1.00 95.50 229 THR A O 1
ATOM 1669 N N . ASP A 1 230 ? 19.674 5.389 -12.137 1.00 94.19 230 ASP A N 1
ATOM 1670 C CA . ASP A 1 230 ? 19.695 3.979 -12.526 1.00 94.19 230 ASP A CA 1
ATOM 1671 C C . ASP A 1 230 ? 18.786 3.180 -11.585 1.00 94.19 230 ASP A C 1
ATOM 1673 O O . ASP A 1 230 ? 18.925 3.255 -10.362 1.00 94.19 230 ASP A O 1
ATOM 1677 N N . VAL A 1 231 ? 17.841 2.436 -12.153 1.00 94.88 231 VAL A N 1
ATOM 1678 C CA . VAL A 1 231 ? 16.740 1.812 -11.420 1.00 94.88 231 VAL A CA 1
ATOM 1679 C C . VAL A 1 231 ? 16.483 0.373 -11.855 1.00 94.88 231 VAL A C 1
ATOM 1681 O O . VAL A 1 231 ? 16.624 0.012 -13.027 1.00 94.88 231 VAL A O 1
ATOM 1684 N N . ALA A 1 232 ? 16.036 -0.438 -10.903 1.00 92.56 232 ALA A N 1
ATOM 1685 C CA . ALA A 1 232 ? 15.315 -1.672 -11.168 1.00 92.56 232 ALA A CA 1
ATOM 1686 C C . ALA A 1 232 ? 13.814 -1.393 -11.027 1.00 92.56 232 ALA A C 1
ATOM 1688 O O . ALA A 1 232 ? 13.378 -0.812 -10.033 1.00 92.56 232 ALA A O 1
ATOM 1689 N N . LEU A 1 233 ? 13.029 -1.802 -12.022 1.00 94.75 233 LEU A N 1
ATOM 1690 C CA . LEU A 1 233 ? 11.574 -1.786 -11.949 1.00 94.75 233 LEU A CA 1
ATOM 1691 C C . LEU A 1 233 ? 11.096 -3.156 -11.482 1.00 94.75 233 LEU A C 1
ATOM 1693 O O . LEU A 1 233 ? 11.249 -4.159 -12.185 1.00 94.75 233 LEU A O 1
ATOM 1697 N N . CYS A 1 234 ? 10.519 -3.176 -10.292 1.00 91.62 234 CYS A N 1
ATOM 1698 C CA . CYS A 1 234 ? 10.058 -4.366 -9.607 1.00 91.62 234 CYS A CA 1
ATOM 1699 C C . CYS A 1 234 ? 8.532 -4.430 -9.609 1.00 91.62 234 CYS A C 1
ATOM 1701 O O . CYS A 1 234 ? 7.842 -3.412 -9.538 1.00 91.62 234 CYS A O 1
ATOM 1703 N N . ARG A 1 235 ? 8.018 -5.654 -9.640 1.00 91.75 235 ARG A N 1
ATOM 1704 C CA . ARG A 1 235 ? 6.604 -5.985 -9.535 1.00 91.75 235 ARG A CA 1
ATOM 1705 C C . ARG A 1 235 ? 6.420 -7.099 -8.517 1.00 91.75 235 ARG A C 1
ATOM 1707 O O . ARG A 1 235 ? 7.192 -8.052 -8.526 1.00 91.75 235 ARG A O 1
ATOM 1714 N N . MET A 1 236 ? 5.396 -7.005 -7.682 1.00 90.25 236 MET A N 1
ATOM 1715 C CA . MET A 1 236 ? 4.983 -8.077 -6.776 1.00 90.25 236 MET A CA 1
ATOM 1716 C C . MET A 1 236 ? 3.467 -8.274 -6.857 1.00 90.25 236 MET A C 1
ATOM 1718 O O . MET A 1 236 ? 2.751 -7.291 -7.072 1.00 90.25 236 MET A O 1
ATOM 1722 N N . PRO A 1 237 ? 2.957 -9.499 -6.657 1.00 91.44 237 PRO A N 1
ATOM 1723 C CA . PRO A 1 237 ? 1.533 -9.765 -6.751 1.00 91.44 237 PRO A CA 1
ATOM 1724 C C . PRO A 1 237 ? 0.762 -9.009 -5.669 1.00 91.44 237 PRO A C 1
ATOM 1726 O O . PRO A 1 237 ? 1.237 -8.833 -4.538 1.00 91.44 237 PRO A O 1
ATOM 1729 N N . ALA A 1 238 ? -0.447 -8.581 -6.018 1.00 91.44 238 ALA A N 1
ATOM 1730 C CA . ALA A 1 238 ? -1.417 -8.102 -5.047 1.00 91.44 238 ALA A CA 1
ATOM 1731 C C . ALA A 1 238 ? -1.761 -9.194 -4.022 1.00 91.44 238 ALA A C 1
ATOM 1733 O O . ALA A 1 238 ? -1.749 -10.390 -4.326 1.00 91.44 238 ALA A O 1
ATOM 1734 N N . HIS A 1 239 ? -2.133 -8.783 -2.808 1.00 92.12 239 HIS A N 1
ATOM 1735 C CA . HIS A 1 239 ? -2.588 -9.733 -1.799 1.00 92.12 239 HIS A CA 1
ATOM 1736 C C . HIS A 1 239 ? -3.819 -10.519 -2.316 1.00 92.12 239 HIS A C 1
ATOM 1738 O O . HIS A 1 239 ? -4.757 -9.891 -2.821 1.00 92.12 239 HIS A O 1
ATOM 1744 N N . PRO A 1 240 ? -3.887 -11.862 -2.157 1.00 91.88 240 PRO A N 1
ATOM 1745 C CA . PRO A 1 240 ? -4.948 -12.698 -2.740 1.00 91.88 240 PRO A CA 1
ATOM 1746 C C . PRO A 1 240 ? -6.375 -12.273 -2.379 1.00 91.88 240 PRO A C 1
ATOM 1748 O O . PRO A 1 240 ? -7.320 -12.531 -3.123 1.00 91.88 240 PRO A O 1
ATOM 1751 N N . TRP A 1 241 ? -6.538 -11.591 -1.242 1.00 93.44 241 TRP A N 1
ATOM 1752 C CA . TRP A 1 241 ? -7.818 -11.027 -0.822 1.00 93.44 241 TRP A CA 1
ATOM 1753 C C . TRP A 1 241 ? -8.418 -10.085 -1.880 1.00 93.44 241 TRP A C 1
ATOM 1755 O O . TRP A 1 241 ? -9.592 -10.240 -2.216 1.00 93.44 241 TRP A O 1
ATOM 1765 N N . TRP A 1 242 ? -7.625 -9.197 -2.489 1.00 93.75 242 TRP A N 1
ATOM 1766 C CA . TRP A 1 242 ? -8.100 -8.286 -3.541 1.00 93.75 242 TRP A CA 1
ATOM 1767 C C . TRP A 1 242 ? -8.522 -9.018 -4.815 1.00 93.75 242 TRP A C 1
ATOM 1769 O O . TRP A 1 242 ? -9.462 -8.608 -5.487 1.00 93.75 242 TRP A O 1
ATOM 1779 N N . LEU A 1 243 ? -7.870 -10.143 -5.114 1.00 92.88 243 LEU A N 1
ATOM 1780 C CA . LEU A 1 243 ? -8.104 -10.926 -6.331 1.00 92.88 243 LEU A CA 1
ATOM 1781 C C . LEU A 1 243 ? -9.275 -11.910 -6.203 1.00 92.88 243 LEU A C 1
ATOM 1783 O O . LEU A 1 243 ? -9.712 -12.503 -7.1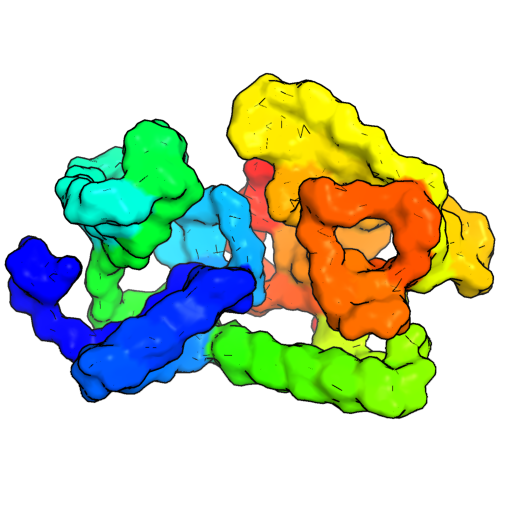85 1.00 92.88 243 LEU A O 1
ATOM 1787 N N . SER A 1 244 ? -9.792 -12.098 -4.990 1.00 93.06 244 SER A N 1
ATOM 1788 C CA . SER A 1 244 ? -10.807 -13.116 -4.696 1.00 93.06 244 SER A CA 1
ATOM 1789 C C . SER A 1 244 ? -12.211 -12.802 -5.232 1.00 93.06 244 SER A C 1
ATOM 1791 O O . SER A 1 244 ? -13.065 -13.688 -5.251 1.00 93.06 244 SER A O 1
ATOM 1793 N N . SER A 1 245 ? -12.482 -11.565 -5.665 1.00 94.25 245 SER A N 1
ATOM 1794 C CA . SER A 1 245 ? -13.725 -11.205 -6.358 1.00 94.25 245 SER A CA 1
ATOM 1795 C C . SER A 1 245 ? -13.555 -9.935 -7.193 1.00 94.25 245 SER A C 1
ATOM 1797 O O . SER A 1 245 ? -12.764 -9.066 -6.834 1.00 94.25 245 SER A O 1
ATOM 1799 N N . ALA A 1 246 ? -14.356 -9.791 -8.254 1.00 93.25 246 ALA A N 1
ATOM 1800 C CA . ALA A 1 246 ? -14.383 -8.572 -9.069 1.00 93.25 246 ALA A CA 1
ATOM 1801 C C . ALA A 1 246 ? -14.728 -7.327 -8.233 1.00 93.25 246 ALA A C 1
ATOM 1803 O O . ALA A 1 246 ? -14.034 -6.325 -8.321 1.00 93.25 246 ALA A O 1
ATOM 1804 N N . LYS A 1 247 ? -15.713 -7.437 -7.324 1.00 93.62 247 LYS A N 1
ATOM 1805 C CA . LYS A 1 247 ? -16.100 -6.345 -6.416 1.00 93.62 247 LYS A CA 1
ATOM 1806 C C . LYS A 1 247 ? -14.910 -5.819 -5.606 1.00 93.62 247 LYS A C 1
ATOM 1808 O O . LYS A 1 247 ? -14.779 -4.615 -5.452 1.00 93.62 247 LYS A O 1
ATOM 1813 N N . ARG A 1 248 ? -14.072 -6.706 -5.055 1.00 94.25 248 ARG A N 1
ATOM 1814 C CA . ARG A 1 248 ? -12.888 -6.302 -4.273 1.00 94.25 248 ARG A CA 1
ATOM 1815 C C . ARG A 1 248 ? -11.838 -5.659 -5.173 1.00 94.25 248 ARG A C 1
ATOM 1817 O O . ARG A 1 248 ? -11.318 -4.604 -4.833 1.00 94.25 248 ARG A O 1
ATOM 1824 N N . LEU A 1 249 ? -11.574 -6.271 -6.324 1.00 94.06 249 LEU A N 1
ATOM 1825 C CA . LEU A 1 249 ? -10.610 -5.778 -7.304 1.00 94.06 249 LEU A CA 1
ATOM 1826 C C . LEU A 1 249 ? -10.955 -4.370 -7.811 1.00 94.06 249 LEU A C 1
ATOM 1828 O O . LEU A 1 249 ? -10.053 -3.569 -8.037 1.00 94.06 249 LEU A O 1
ATOM 1832 N N . ASP A 1 250 ? -12.241 -4.041 -7.938 1.00 93.75 250 ASP A N 1
ATOM 1833 C CA . ASP A 1 250 ? -12.696 -2.739 -8.434 1.00 93.75 250 ASP A CA 1
ATOM 1834 C C . ASP A 1 250 ? -12.191 -1.551 -7.597 1.00 93.75 250 ASP A C 1
ATOM 1836 O O . ASP A 1 250 ? -12.001 -0.476 -8.160 1.00 93.75 250 ASP A O 1
ATOM 1840 N N . PHE A 1 251 ? -11.897 -1.730 -6.301 1.00 93.06 251 PHE A N 1
ATOM 1841 C CA . PHE A 1 251 ? -11.383 -0.666 -5.417 1.00 93.06 251 PHE A CA 1
ATOM 1842 C C . PHE A 1 251 ? -9.920 -0.280 -5.685 1.00 93.06 251 PHE A C 1
ATOM 1844 O O . PHE A 1 251 ? -9.476 0.803 -5.302 1.00 93.06 251 PHE A O 1
ATOM 1851 N N . CYS A 1 252 ? -9.156 -1.162 -6.325 1.00 92.31 252 CYS A N 1
ATOM 1852 C CA . CYS A 1 252 ? -7.712 -1.006 -6.517 1.00 92.31 252 CYS A CA 1
ATOM 1853 C C . CYS A 1 252 ? -7.246 -1.337 -7.945 1.00 92.31 252 CYS A C 1
ATOM 1855 O O . CYS A 1 252 ? -6.049 -1.427 -8.212 1.00 92.31 252 CYS A O 1
ATOM 1857 N N . SER A 1 253 ? -8.188 -1.515 -8.873 1.00 92.94 253 SER A N 1
ATOM 1858 C CA . SER A 1 253 ? -7.927 -1.683 -10.304 1.00 92.94 253 SER A CA 1
ATOM 1859 C C . SER A 1 253 ? -7.557 -0.350 -10.970 1.00 92.94 253 SER A C 1
ATOM 1861 O O . SER A 1 253 ? -7.854 0.707 -10.424 1.00 92.94 253 SER A O 1
ATOM 1863 N N . PRO A 1 254 ? -7.006 -0.337 -12.198 1.00 93.50 254 PRO A N 1
ATOM 1864 C CA . PRO A 1 254 ? -6.740 0.912 -12.920 1.00 93.50 254 PRO A CA 1
ATOM 1865 C C . PRO A 1 254 ? -7.956 1.849 -13.006 1.00 93.50 254 PRO A C 1
ATOM 1867 O O . PRO A 1 254 ? -7.818 3.071 -12.903 1.00 93.50 254 PRO A O 1
ATOM 1870 N N . ARG A 1 255 ? -9.166 1.283 -13.102 1.00 92.44 255 ARG A N 1
ATOM 1871 C CA . ARG A 1 255 ? -10.415 2.051 -13.163 1.00 92.44 255 ARG A CA 1
ATOM 1872 C C . ARG A 1 255 ? -10.708 2.825 -11.884 1.00 92.44 255 ARG A C 1
ATOM 1874 O O . ARG A 1 255 ? -11.285 3.906 -11.973 1.00 92.44 255 ARG A O 1
ATOM 1881 N N . SER A 1 256 ? -10.264 2.345 -10.718 1.00 90.50 256 SER A N 1
ATOM 1882 C CA . SER A 1 256 ? -10.410 3.089 -9.459 1.00 90.50 256 SER A CA 1
ATOM 1883 C C . SER A 1 256 ? -9.597 4.382 -9.458 1.00 90.50 256 SER A C 1
ATOM 1885 O O . SER A 1 256 ? -9.919 5.298 -8.704 1.00 90.50 256 SER A O 1
ATOM 1887 N N . TYR A 1 257 ? -8.577 4.477 -10.313 1.00 89.69 257 TYR A N 1
ATOM 1888 C CA . TYR A 1 257 ? -7.755 5.666 -10.537 1.00 89.69 257 TYR A CA 1
ATOM 1889 C C . TYR A 1 257 ? -8.188 6.452 -11.791 1.00 89.69 257 TYR A C 1
ATOM 1891 O O . TYR A 1 257 ? -7.474 7.342 -12.240 1.00 89.69 257 TYR A O 1
ATOM 1899 N N . GLY A 1 258 ? -9.354 6.140 -12.371 1.00 89.12 258 GLY A N 1
ATOM 1900 C CA . GLY A 1 258 ? -9.878 6.823 -13.558 1.00 89.12 258 GLY A CA 1
ATOM 1901 C C . GLY A 1 258 ? -9.240 6.385 -14.879 1.00 89.12 258 GLY A C 1
ATOM 1902 O O . GLY A 1 258 ? -9.387 7.081 -15.883 1.00 89.12 258 GLY A O 1
ATOM 1903 N N . ILE A 1 259 ? -8.543 5.245 -14.901 1.00 90.62 259 ILE A N 1
ATOM 1904 C CA . ILE A 1 259 ? -7.898 4.710 -16.101 1.00 90.62 259 ILE A CA 1
ATOM 1905 C C . ILE A 1 259 ? -8.760 3.582 -16.667 1.00 90.62 259 ILE A C 1
ATOM 1907 O O . ILE A 1 259 ? -8.913 2.539 -16.033 1.00 90.62 259 ILE A O 1
ATOM 1911 N N . ASP A 1 260 ? -9.331 3.781 -17.857 1.00 91.56 260 ASP A N 1
ATOM 1912 C CA . ASP A 1 260 ? -10.188 2.781 -18.508 1.00 91.56 260 ASP A CA 1
ATOM 1913 C C . ASP A 1 260 ? -9.363 1.619 -19.080 1.00 91.56 260 ASP A C 1
ATOM 1915 O O . ASP A 1 260 ? -9.004 1.585 -20.258 1.00 91.56 260 ASP A O 1
ATOM 1919 N N . LEU A 1 261 ? -8.997 0.691 -18.196 1.00 92.00 261 LEU A N 1
ATOM 1920 C CA . LEU A 1 261 ? -8.140 -0.447 -18.490 1.00 92.00 261 LEU A CA 1
ATOM 1921 C C . LEU A 1 261 ? -8.471 -1.621 -17.558 1.00 92.00 261 LEU A C 1
ATOM 1923 O O . LEU A 1 261 ? -8.630 -1.443 -16.348 1.00 92.00 261 LEU A O 1
ATOM 1927 N N . ASP A 1 262 ? -8.538 -2.832 -18.115 1.00 94.31 262 ASP A N 1
ATOM 1928 C CA . ASP A 1 262 ? -8.597 -4.061 -17.319 1.00 94.31 262 ASP A CA 1
ATOM 1929 C C . ASP A 1 262 ? -7.241 -4.349 -16.653 1.00 94.31 262 ASP A C 1
ATOM 1931 O O . ASP A 1 262 ? -6.198 -4.179 -17.290 1.00 94.31 262 ASP A O 1
ATOM 1935 N N . PRO A 1 263 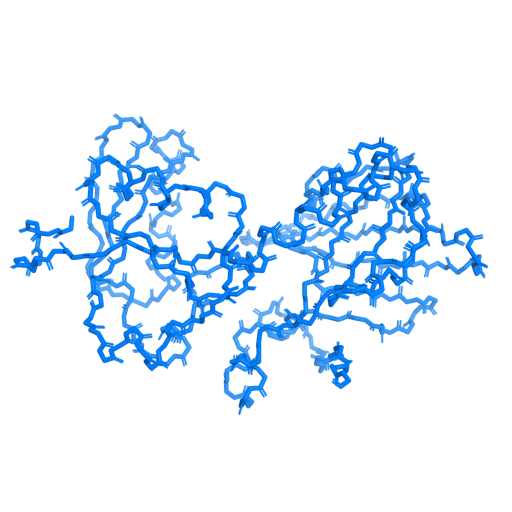? -7.219 -4.814 -15.392 1.00 94.69 263 PRO A N 1
ATOM 1936 C CA . PRO A 1 263 ? -5.966 -5.068 -14.698 1.00 94.69 263 PRO A CA 1
ATOM 1937 C C . PRO A 1 263 ? -5.174 -6.204 -15.358 1.00 94.69 263 PRO A C 1
ATOM 1939 O O . PRO A 1 263 ? -5.689 -7.302 -15.586 1.00 94.69 263 PRO A O 1
ATOM 1942 N N . ILE A 1 264 ? -3.886 -5.960 -15.599 1.00 95.56 264 ILE A N 1
ATOM 1943 C CA . ILE A 1 264 ? -2.918 -6.978 -16.010 1.00 95.56 264 ILE A CA 1
ATOM 1944 C C . ILE A 1 264 ? -2.216 -7.450 -14.745 1.00 95.56 264 ILE A C 1
ATOM 1946 O O . ILE A 1 264 ? -1.357 -6.740 -14.232 1.00 95.56 264 ILE A O 1
ATOM 1950 N N . LEU A 1 265 ? -2.576 -8.637 -14.251 1.00 92.94 265 LEU A N 1
ATOM 1951 C CA . LEU A 1 265 ? -2.126 -9.188 -12.964 1.00 92.94 265 LEU A CA 1
ATOM 1952 C C . LEU A 1 265 ? -0.929 -10.137 -13.093 1.00 92.94 265 LEU A C 1
ATOM 1954 O O . LEU A 1 265 ? -0.777 -10.851 -14.089 1.00 92.94 265 LEU A O 1
ATOM 1958 N N . MET A 1 266 ? -0.092 -10.172 -12.057 1.00 90.56 266 MET A N 1
ATOM 1959 C CA . MET A 1 266 ? 1.024 -11.094 -11.941 1.00 90.56 266 MET A CA 1
ATOM 1960 C C . MET A 1 266 ? 0.460 -12.482 -11.678 1.00 90.56 266 MET A C 1
ATOM 1962 O O . MET A 1 266 ? -0.338 -12.684 -10.765 1.00 90.56 266 MET A O 1
ATOM 1966 N N . ARG A 1 267 ? 0.874 -13.459 -12.483 1.00 76.56 267 ARG A N 1
ATOM 1967 C CA . ARG A 1 267 ? 0.522 -14.853 -12.223 1.00 76.56 267 ARG A CA 1
ATOM 1968 C C . ARG A 1 267 ? 1.386 -15.347 -11.070 1.00 76.56 267 ARG A C 1
ATOM 1970 O O . ARG A 1 267 ? 2.600 -15.444 -11.229 1.00 76.56 267 ARG A O 1
ATOM 1977 N N . THR A 1 268 ? 0.771 -15.643 -9.934 1.00 65.69 268 THR A N 1
ATOM 1978 C CA . THR A 1 268 ? 1.403 -16.436 -8.879 1.00 65.69 268 THR A CA 1
ATOM 1979 C C . THR A 1 268 ? 1.427 -17.901 -9.326 1.00 65.69 268 THR A C 1
ATOM 1981 O O . THR A 1 268 ? 0.433 -18.406 -9.853 1.00 65.69 268 THR A O 1
ATOM 1984 N N . SER A 1 269 ? 2.598 -18.536 -9.234 1.00 52.03 269 SER A N 1
ATOM 1985 C CA . SER A 1 269 ? 2.831 -19.943 -9.600 1.00 52.03 269 SER A CA 1
ATOM 1986 C C . SER A 1 269 ? 2.255 -20.915 -8.583 1.00 52.03 269 SER A C 1
ATOM 1988 O O . SER A 1 269 ? 2.373 -20.599 -7.379 1.00 52.03 269 SER A O 1
#

Foldseek 3Di:
DCVVVVDDDAEFEAQACDDVSVVVRVVVCVVVVHHYAQWHQALHDDDFQCRGLCNLVVHDQPQKWKQAPQRDIDTDGDDRRVVVVVVVCVCNVVRPNDIDMDGDDDDPVRCVVGIQHNSSVLVVVVVVLLVVCLVVLVPPPDPVVHLKDQPAWFFWADKDWDDDDDDWTWIWIWTQGPVPRWIWIWTDTQATAWIDTNRHTQFGPPWHWWWAQSNVRDTAGSVRDDGGGTTTIMTGFTRVSCVVDPSSVCCIHVVVVVHPDGGNGDDDD

pLDDT: mean 89.47, std 11.4, range [41.0, 98.44]

InterPro domains:
  IPR010318 S-Me-THD, N-terminal domain [PF06032] (2-77)
  IPR024071 S-Me-THD, C-terminal domain superfamily [G3DSA:2.40.390.10] (141-253)
  IPR027479 S-Me-THD, N-terminal domain superfamily [G3DSA:3.40.1610.10] (1-133)
  IPR048350 S-Me-THD-like, C-terminal domain [PF20906] (82-262)

Organism: NCBI:txid68182